Protein AF-0000000074317716 (afdb_homodimer)

Structure (mmCIF, N/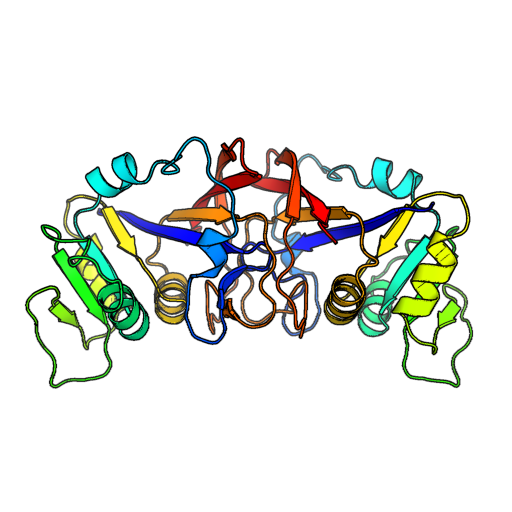CA/C/O backbone):
data_AF-0000000074317716-model_v1
#
loop_
_entity.id
_entity.type
_entity.pdbx_description
1 polymer 'Riboflavin biosynthesis protein RibD'
#
loop_
_atom_site.group_PDB
_atom_site.id
_atom_site.type_symbol
_atom_site.label_atom_id
_atom_site.label_alt_id
_atom_site.label_comp_id
_atom_site.label_asym_id
_atom_site.label_entity_id
_atom_site.label_seq_id
_atom_site.pdbx_PDB_ins_code
_atom_site.Cartn_x
_atom_site.Cartn_y
_atom_site.Cartn_z
_atom_site.occupancy
_atom_site.B_iso_or_equiv
_atom_site.auth_seq_id
_atom_site.auth_comp_id
_atom_site.auth_asym_id
_atom_site.auth_atom_id
_atom_site.pdbx_PDB_model_num
ATOM 1 N N . MET A 1 1 ? 14.406 -20.125 -18.047 1 87.25 1 MET A N 1
ATOM 2 C CA . MET A 1 1 ? 13.766 -20.453 -16.781 1 87.25 1 MET A CA 1
ATOM 3 C C . MET A 1 1 ? 12.414 -19.766 -16.656 1 87.25 1 MET A C 1
ATOM 5 O O . MET A 1 1 ? 12.219 -18.656 -17.172 1 87.25 1 MET A O 1
ATOM 9 N N . ARG A 1 2 ? 11.43 -20.5 -16.031 1 95.56 2 ARG A N 1
ATOM 10 C CA . ARG A 1 2 ? 10.086 -19.953 -15.898 1 95.56 2 ARG A CA 1
ATOM 11 C C . ARG A 1 2 ? 10.094 -18.719 -14.992 1 95.56 2 ARG A C 1
ATOM 13 O O . ARG A 1 2 ? 10.844 -18.672 -14.008 1 95.56 2 ARG A O 1
ATOM 20 N N . LYS A 1 3 ? 9.273 -17.828 -15.32 1 97.25 3 LYS A N 1
ATOM 21 C CA . LYS A 1 3 ? 9.117 -16.656 -14.469 1 97.25 3 LYS A CA 1
ATOM 22 C C . LYS A 1 3 ? 7.98 -16.844 -13.461 1 97.25 3 LYS A C 1
ATOM 24 O O . LYS A 1 3 ? 6.902 -17.328 -13.82 1 97.25 3 LYS A O 1
ATOM 29 N N . VAL A 1 4 ? 8.273 -16.484 -12.242 1 98.38 4 VAL A N 1
ATOM 30 C CA . VAL A 1 4 ? 7.254 -16.469 -11.203 1 98.38 4 VAL A CA 1
ATOM 31 C C . VAL A 1 4 ? 6.711 -15.055 -11.031 1 98.38 4 VAL A C 1
ATOM 33 O O . VAL A 1 4 ? 7.465 -14.125 -10.742 1 98.38 4 VAL A O 1
ATOM 36 N N . VAL A 1 5 ? 5.414 -14.875 -11.227 1 98.62 5 VAL A N 1
ATOM 37 C CA . VAL A 1 5 ? 4.797 -13.555 -11.211 1 98.62 5 VAL A CA 1
ATOM 38 C C . VAL A 1 5 ? 3.631 -13.539 -10.227 1 98.62 5 VAL A C 1
ATOM 40 O O . VAL A 1 5 ? 2.805 -14.461 -10.219 1 98.62 5 VAL A O 1
ATOM 43 N N . SER A 1 6 ? 3.643 -12.625 -9.328 1 97.5 6 SER A N 1
ATOM 44 C CA . SER A 1 6 ? 2.445 -12.32 -8.555 1 97.5 6 SER A CA 1
ATOM 45 C C . SER A 1 6 ? 1.592 -11.266 -9.242 1 97.5 6 SER A C 1
ATOM 47 O O . SER A 1 6 ? 2.074 -10.172 -9.555 1 97.5 6 SER A O 1
ATOM 49 N N . TYR A 1 7 ? 0.43 -11.523 -9.586 1 98.12 7 TYR A N 1
ATOM 50 C CA . TYR A 1 7 ? -0.594 -10.688 -10.195 1 98.12 7 TYR A CA 1
ATOM 51 C C . TYR A 1 7 ? -1.774 -10.492 -9.25 1 98.12 7 TYR A C 1
ATOM 53 O O . TYR A 1 7 ? -2.574 -11.406 -9.047 1 98.12 7 TYR A O 1
ATOM 61 N N . ILE A 1 8 ? -1.887 -9.297 -8.641 1 97.44 8 ILE A N 1
ATOM 62 C CA . ILE A 1 8 ? -2.764 -9.234 -7.477 1 97.44 8 ILE A CA 1
ATOM 63 C C . ILE A 1 8 ? -3.285 -7.809 -7.301 1 97.44 8 ILE A C 1
ATOM 65 O O . ILE A 1 8 ? -2.555 -6.84 -7.523 1 97.44 8 ILE A O 1
ATOM 69 N N . ALA A 1 9 ? -4.551 -7.668 -6.941 1 97.69 9 ALA A N 1
ATOM 70 C CA . ALA A 1 9 ? -5.152 -6.395 -6.562 1 97.69 9 ALA A CA 1
ATOM 71 C C . ALA A 1 9 ? -4.918 -6.094 -5.086 1 97.69 9 ALA A C 1
ATOM 73 O O . ALA A 1 9 ? -5.023 -6.984 -4.242 1 97.69 9 ALA A O 1
ATOM 74 N N . ILE A 1 10 ? -4.57 -4.832 -4.785 1 97 10 ILE A N 1
ATOM 75 C CA . ILE A 1 10 ? -4.398 -4.449 -3.389 1 97 10 ILE A CA 1
ATOM 76 C C . ILE A 1 10 ? -5.027 -3.082 -3.145 1 97 10 ILE A C 1
ATOM 78 O O . ILE A 1 10 ? -5.195 -2.293 -4.078 1 97 10 ILE A O 1
ATOM 82 N N . SER A 1 11 ? -5.453 -2.85 -1.866 1 96.19 11 SER A N 1
ATOM 83 C CA . SER A 1 11 ? -5.859 -1.516 -1.437 1 96.19 11 SER A CA 1
ATOM 84 C C . SER A 1 11 ? -4.652 -0.588 -1.31 1 96.19 11 SER A C 1
ATOM 86 O O . SER A 1 11 ? -3.508 -1.041 -1.354 1 96.19 11 SER A O 1
ATOM 88 N N . LEU A 1 12 ? -4.898 0.666 -1.192 1 96.06 12 LEU A N 1
ATOM 89 C CA . LEU A 1 12 ? -3.828 1.649 -1.072 1 96.06 12 LEU A CA 1
ATOM 90 C C . LEU A 1 12 ? -2.908 1.313 0.097 1 96.06 12 LEU A C 1
ATOM 92 O O . LEU A 1 12 ? -1.697 1.535 0.024 1 96.06 12 LEU A O 1
ATOM 96 N N . ASN A 1 13 ? -3.531 0.776 1.172 1 93.56 13 ASN A N 1
ATOM 97 C CA . ASN A 1 13 ? -2.732 0.467 2.352 1 93.56 13 ASN A CA 1
ATOM 98 C C . ASN A 1 13 ? -2.271 -0.988 2.352 1 93.56 13 ASN A C 1
ATOM 100 O O . ASN A 1 13 ? -1.961 -1.546 3.406 1 93.56 13 ASN A O 1
ATOM 104 N N . GLY A 1 14 ? -2.301 -1.703 1.228 1 94.06 14 GLY A N 1
ATOM 105 C CA . GLY A 1 14 ? -1.556 -2.938 1.038 1 94.06 14 GLY A CA 1
ATOM 106 C C . GLY A 1 14 ? -2.342 -4.176 1.429 1 94.06 14 GLY A C 1
ATOM 107 O O . GLY A 1 14 ? -1.757 -5.215 1.74 1 94.06 14 GLY A O 1
ATOM 108 N N . LYS A 1 15 ? -3.693 -4.023 1.471 1 94.31 15 LYS A N 1
ATOM 109 C CA . LYS A 1 15 ? -4.52 -5.172 1.832 1 94.31 15 LYS A CA 1
ATOM 110 C C . LYS A 1 15 ? -5.055 -5.879 0.59 1 94.31 15 LYS A C 1
ATOM 112 O O . LYS A 1 15 ? -5.465 -5.227 -0.374 1 94.31 15 LYS A O 1
ATOM 117 N N . ILE A 1 16 ? -5.086 -7.25 0.646 1 95.19 16 ILE A N 1
ATOM 118 C CA . ILE A 1 16 ? -5.551 -8.016 -0.503 1 95.19 16 ILE A CA 1
ATOM 119 C C . ILE A 1 16 ? -6.949 -8.57 -0.223 1 95.19 16 ILE A C 1
ATOM 121 O O . ILE A 1 16 ? -7.633 -9.031 -1.138 1 95.19 16 ILE A O 1
ATOM 125 N N . ALA A 1 17 ? -7.363 -8.594 1.018 1 92.94 17 ALA A N 1
ATOM 126 C CA . ALA A 1 17 ? -8.68 -9.031 1.47 1 92.94 17 ALA A CA 1
ATOM 127 C C . ALA A 1 17 ? -9.062 -8.352 2.783 1 92.94 17 ALA A C 1
ATOM 129 O O . ALA A 1 17 ? -8.211 -7.758 3.451 1 92.94 17 ALA A O 1
ATOM 130 N N . ASP A 1 18 ? -10.375 -8.391 3.09 1 90.19 18 ASP A N 1
ATOM 131 C CA . ASP A 1 18 ? -10.789 -7.871 4.391 1 90.19 18 ASP A CA 1
ATOM 132 C C . ASP A 1 18 ? -10.523 -8.891 5.496 1 90.19 18 ASP A C 1
ATOM 134 O O . ASP A 1 18 ? -9.898 -9.922 5.258 1 90.19 18 ASP A O 1
ATOM 138 N N . SER A 1 19 ? -10.914 -8.578 6.691 1 87.56 19 SER A N 1
ATOM 139 C CA . SER A 1 19 ? -10.602 -9.406 7.852 1 87.56 19 SER A CA 1
ATOM 140 C C . SER A 1 19 ? -11.281 -10.766 7.766 1 87.56 19 SER A C 1
ATOM 142 O O . SER A 1 19 ? -10.875 -11.719 8.438 1 87.56 19 SER A O 1
ATOM 144 N N . ASN A 1 20 ? -12.312 -10.898 6.953 1 85.88 20 ASN A N 1
ATOM 145 C CA . ASN A 1 20 ? -13.016 -12.164 6.738 1 85.88 20 ASN A CA 1
ATOM 146 C C . ASN A 1 20 ? -12.492 -12.891 5.504 1 85.88 20 ASN A C 1
ATOM 148 O O . ASN A 1 20 ? -13.156 -13.781 4.969 1 85.88 20 ASN A O 1
ATOM 152 N N . SER A 1 21 ? -11.422 -12.398 4.973 1 87.75 21 SER A N 1
ATOM 153 C CA . SER A 1 21 ? -10.742 -12.992 3.824 1 87.75 21 SER A CA 1
ATOM 154 C C . SER A 1 21 ? -11.562 -12.82 2.549 1 87.75 21 SER A C 1
ATOM 156 O O . SER A 1 21 ? -11.383 -13.562 1.586 1 87.75 21 SER A O 1
ATOM 158 N N . SER A 1 22 ? -12.445 -11.914 2.615 1 88.06 22 SER A N 1
ATOM 159 C CA . SER A 1 22 ? -13.273 -11.656 1.443 1 88.06 22 SER A CA 1
ATOM 160 C C . SER A 1 22 ? -12.68 -10.555 0.576 1 88.06 22 SER A C 1
ATOM 162 O O . SER A 1 22 ? -12.078 -9.609 1.09 1 88.06 22 SER A O 1
ATOM 164 N N . VAL A 1 23 ? -12.914 -10.703 -0.773 1 91 23 VAL A N 1
ATOM 165 C CA . VAL A 1 23 ? -12.461 -9.688 -1.722 1 91 23 VAL A CA 1
ATOM 166 C C . VAL A 1 23 ? -13.656 -8.906 -2.252 1 91 23 VAL A C 1
ATOM 168 O O . VAL A 1 23 ? -13.586 -8.305 -3.326 1 91 23 VAL A O 1
ATOM 171 N N . GLY A 1 24 ? -14.797 -8.969 -1.465 1 90.44 24 GLY A N 1
ATOM 172 C CA . GLY A 1 24 ? -16.016 -8.289 -1.872 1 90.44 24 GLY A CA 1
ATOM 173 C C . GLY A 1 24 ? -15.828 -6.797 -2.064 1 90.44 24 GLY A C 1
ATOM 174 O O . GLY A 1 24 ? -16.562 -6.168 -2.826 1 90.44 24 GLY A O 1
ATOM 175 N N . TRP A 1 25 ? -14.828 -6.199 -1.461 1 89.81 25 TRP A N 1
ATOM 176 C CA . TRP A 1 25 ? -14.523 -4.773 -1.562 1 89.81 25 TRP A CA 1
ATOM 177 C C . TRP A 1 25 ? -14.195 -4.387 -2.998 1 89.81 25 TRP A C 1
ATOM 179 O O . TRP A 1 25 ? -14.32 -3.221 -3.379 1 89.81 25 TRP A O 1
ATOM 189 N N . LEU A 1 26 ? -13.703 -5.32 -3.84 1 92.19 26 LEU A N 1
ATOM 190 C CA . LEU A 1 26 ? -13.367 -5.055 -5.234 1 92.19 26 LEU A CA 1
ATOM 191 C C . LEU A 1 26 ? -14.594 -4.594 -6.008 1 92.19 26 LEU A C 1
ATOM 193 O O . LEU A 1 26 ? -14.477 -3.83 -6.973 1 92.19 26 LEU A O 1
ATOM 197 N N . GLU A 1 27 ? -15.719 -5.086 -5.578 1 9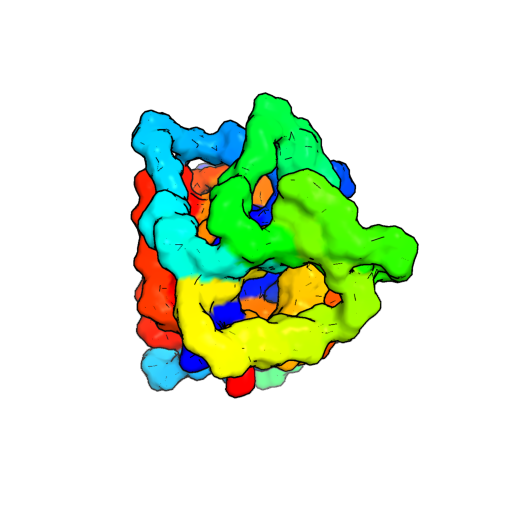0.69 27 GLU A N 1
ATOM 198 C CA . GLU A 1 27 ? -16.969 -4.73 -6.254 1 90.69 27 GLU A CA 1
ATOM 199 C C . GLU A 1 27 ? -17.312 -3.258 -6.035 1 90.69 27 GLU A C 1
ATOM 201 O O . GLU A 1 27 ? -18.141 -2.697 -6.754 1 90.69 27 GLU A O 1
ATOM 206 N N . LYS A 1 28 ? -16.719 -2.625 -5.051 1 90.44 28 LYS A N 1
ATOM 207 C CA . LYS A 1 28 ? -16.984 -1.224 -4.73 1 90.44 28 LYS A CA 1
ATOM 208 C C . LYS A 1 28 ? -16.266 -0.295 -5.699 1 90.44 28 LYS A C 1
ATOM 210 O O . LYS A 1 28 ? -16.516 0.912 -5.715 1 90.44 28 LYS A O 1
ATOM 215 N N . ILE A 1 29 ? -15.328 -0.849 -6.488 1 93.75 29 ILE A N 1
ATOM 216 C CA . ILE A 1 29 ? -14.617 -0.065 -7.492 1 93.75 29 ILE A CA 1
ATOM 217 C C . ILE A 1 29 ? -15.391 -0.08 -8.805 1 93.75 29 ILE A C 1
ATOM 219 O O . ILE A 1 29 ? -15.469 -1.11 -9.477 1 93.75 29 ILE A O 1
ATOM 223 N N . PRO A 1 30 ? -15.922 1.086 -9.188 1 92.94 30 PRO A N 1
ATOM 224 C CA . PRO A 1 30 ? -16.688 1.127 -10.438 1 92.94 30 PRO A CA 1
ATOM 225 C C . PRO A 1 30 ? -15.836 0.743 -11.648 1 92.94 30 PRO A C 1
ATOM 227 O O . PRO A 1 30 ? -14.664 1.128 -11.742 1 92.94 30 PRO A O 1
ATOM 230 N N . ASN A 1 31 ? -16.375 -0.072 -12.422 1 95.38 31 ASN A N 1
ATOM 231 C CA . ASN A 1 31 ? -15.742 -0.5 -13.664 1 95.38 31 ASN A CA 1
ATOM 232 C C . ASN A 1 31 ? -16.734 -0.527 -14.828 1 95.38 31 ASN A C 1
ATOM 234 O O . ASN A 1 31 ? -17 -1.586 -15.398 1 95.38 31 ASN A O 1
ATOM 238 N N . PRO A 1 32 ? -17.203 0.653 -15.242 1 92.94 32 PRO A N 1
ATOM 239 C CA . PRO A 1 32 ? -18.234 0.705 -16.281 1 92.94 32 PRO A CA 1
ATOM 240 C C . PRO A 1 32 ? -17.75 0.223 -17.641 1 92.94 32 PRO A C 1
ATOM 242 O O . PRO A 1 32 ? -18.531 -0.281 -18.438 1 92.94 32 PRO A O 1
ATOM 245 N N . LYS A 1 33 ? -16.5 0.366 -18 1 94.38 33 LYS A N 1
ATOM 246 C CA . LYS A 1 33 ? -15.93 -0.057 -19.281 1 94.38 33 LYS A CA 1
ATOM 247 C C . LYS A 1 33 ? -15.547 -1.533 -19.266 1 94.38 33 LYS A C 1
ATOM 249 O O . LYS A 1 33 ? -15.062 -2.072 -20.25 1 94.38 33 LYS A O 1
ATOM 254 N N . ARG A 1 34 ? -15.742 -2.225 -18.141 1 92.88 34 ARG A N 1
ATOM 255 C CA . ARG A 1 34 ? -15.461 -3.645 -17.953 1 92.88 34 ARG A CA 1
ATOM 256 C C . ARG A 1 34 ? -14.016 -3.969 -18.312 1 92.88 34 ARG A C 1
ATOM 258 O O . ARG A 1 34 ? -13.758 -4.914 -19.062 1 92.88 34 ARG A O 1
ATOM 265 N N . LEU A 1 35 ? -13.141 -3.096 -17.844 1 94.69 35 LEU A N 1
ATOM 266 C CA . LEU A 1 35 ? -11.711 -3.324 -18.031 1 94.69 35 LEU A CA 1
ATOM 267 C C . LEU A 1 35 ? -11.266 -4.602 -17.328 1 94.69 35 LEU A C 1
ATOM 269 O O . LEU A 1 35 ? -11.703 -4.887 -16.219 1 94.69 35 LEU A O 1
ATOM 273 N N . ASP A 1 36 ? -10.422 -5.422 -18 1 95 36 ASP A N 1
ATOM 274 C CA . ASP A 1 36 ? -9.938 -6.625 -17.328 1 95 36 ASP A CA 1
ATOM 275 C C . ASP A 1 36 ? -8.516 -6.422 -16.797 1 95 36 ASP A C 1
ATOM 277 O O . ASP A 1 36 ? -7.914 -7.344 -16.25 1 95 36 ASP A O 1
ATOM 281 N N . TYR A 1 37 ? -7.93 -5.203 -17.078 1 96.19 37 TYR A N 1
ATOM 282 C CA . TYR A 1 37 ? -6.633 -4.77 -16.578 1 96.19 37 TYR A CA 1
ATOM 283 C C . TYR A 1 37 ? -5.516 -5.668 -17.094 1 96.19 37 TYR A C 1
ATOM 285 O O . TYR A 1 37 ? -4.543 -5.934 -16.375 1 96.19 37 TYR A O 1
ATOM 293 N N . GLY A 1 38 ? -5.668 -6.285 -18.312 1 96.81 38 GLY A N 1
ATOM 294 C CA . GLY A 1 38 ? -4.652 -7.125 -18.938 1 96.81 38 GLY A CA 1
ATOM 295 C C . GLY A 1 38 ? -4.703 -8.562 -18.453 1 96.81 38 GLY A C 1
ATOM 296 O O . GLY A 1 38 ? -3.828 -9.367 -18.797 1 96.81 38 GLY A O 1
ATOM 297 N N . TYR A 1 39 ? -5.707 -8.891 -17.75 1 97.31 39 TYR A N 1
ATOM 298 C CA . TYR A 1 39 ? -5.824 -10.211 -17.141 1 97.31 39 TYR A CA 1
ATOM 299 C C . TYR A 1 39 ? -5.793 -11.305 -18.203 1 97.31 39 TYR A C 1
ATOM 301 O O . TYR A 1 39 ? -5.043 -12.281 -18.078 1 97.31 39 TYR A O 1
ATOM 309 N N . SER A 1 40 ? -6.602 -11.164 -19.234 1 97.44 40 SER A N 1
ATOM 310 C CA . SER A 1 40 ? -6.684 -12.195 -20.281 1 97.44 40 SER A CA 1
ATOM 311 C C . SER A 1 40 ? -5.328 -12.43 -20.922 1 97.44 40 SER A C 1
ATOM 313 O O . SER A 1 40 ? -4.918 -13.578 -21.109 1 97.44 40 SER A O 1
ATOM 315 N N . GLU A 1 41 ? -4.668 -11.375 -21.266 1 97.62 41 GLU A N 1
ATOM 316 C CA . GLU A 1 41 ? -3.348 -11.484 -21.875 1 97.62 41 GLU A CA 1
ATOM 317 C C . GLU A 1 41 ? -2.359 -12.156 -20.938 1 97.62 41 GLU A C 1
ATOM 319 O O . GLU A 1 41 ? -1.558 -12.992 -21.359 1 97.62 41 GLU A O 1
ATOM 324 N N . PHE A 1 42 ? -2.383 -11.789 -19.703 1 98.25 42 PHE A N 1
ATOM 325 C CA . PHE A 1 42 ? -1.528 -12.398 -18.688 1 98.25 42 PHE A CA 1
ATOM 326 C C . PHE A 1 42 ? -1.84 -13.883 -18.531 1 98.25 42 PHE A C 1
ATOM 328 O O . PHE A 1 42 ? -0.938 -14.719 -18.578 1 98.25 42 PHE A O 1
ATOM 335 N N . TYR A 1 43 ? -3.107 -14.164 -18.359 1 98.06 43 TYR A N 1
ATOM 336 C CA . TYR A 1 43 ? -3.57 -15.523 -18.109 1 98.06 43 TYR A CA 1
ATOM 337 C C . TYR A 1 43 ? -3.182 -16.453 -19.25 1 98.06 43 TYR A C 1
ATOM 339 O O . TYR A 1 43 ? -2.844 -17.625 -19.031 1 98.06 43 TYR A O 1
ATOM 347 N N . ASP A 1 44 ? -3.205 -15.969 -20.438 1 98 44 ASP A N 1
ATOM 348 C CA . ASP A 1 44 ? -2.848 -16.75 -21.625 1 98 44 ASP A CA 1
ATOM 349 C C . ASP A 1 44 ? -1.403 -17.25 -21.531 1 98 44 ASP A C 1
ATOM 351 O O . ASP A 1 44 ? -1.056 -18.266 -22.125 1 98 44 ASP A O 1
ATOM 355 N N . LYS A 1 45 ? -0.605 -16.578 -20.797 1 98.19 45 LYS A N 1
ATOM 356 C CA . LYS A 1 45 ? 0.811 -16.922 -20.703 1 98.19 45 LYS A CA 1
ATOM 357 C C . LYS A 1 45 ? 1.083 -17.797 -19.484 1 98.19 45 LYS A C 1
ATOM 359 O O . LYS A 1 45 ? 2.193 -18.312 -19.312 1 98.19 45 LYS A O 1
ATOM 364 N N . VAL A 1 46 ? 0.103 -17.953 -18.625 1 98.62 46 VAL A N 1
ATOM 365 C CA . VAL A 1 46 ? 0.246 -18.734 -17.406 1 98.62 46 VAL A CA 1
ATOM 366 C C . VAL A 1 46 ? 0.121 -20.219 -17.719 1 98.62 46 VAL A C 1
ATOM 368 O O . VAL A 1 46 ? -0.788 -20.625 -18.438 1 98.62 46 VAL A O 1
ATOM 371 N N . GLU A 1 47 ? 1.029 -20.984 -17.188 1 98.44 47 GLU A N 1
ATOM 372 C CA . GLU A 1 47 ? 0.942 -22.438 -17.328 1 98.44 47 GLU A CA 1
ATOM 373 C C . GLU A 1 47 ? 0.734 -23.094 -15.961 1 98.44 47 GLU A C 1
ATOM 375 O O . GLU A 1 47 ? 0.139 -24.172 -15.875 1 98.44 47 GLU A O 1
ATOM 380 N N . ILE A 1 48 ? 1.205 -22.422 -14.898 1 98.69 48 ILE A N 1
ATOM 381 C CA . ILE A 1 48 ? 1.163 -22.969 -13.555 1 98.69 48 ILE A CA 1
ATOM 382 C C . ILE A 1 48 ? 0.577 -21.953 -12.586 1 98.69 48 ILE A C 1
ATOM 384 O O . ILE A 1 48 ? 0.91 -20.766 -12.656 1 98.69 48 ILE A O 1
ATOM 388 N N . THR A 1 49 ? -0.322 -22.391 -11.711 1 98.75 49 THR A N 1
ATOM 389 C CA . THR A 1 49 ? -0.795 -21.547 -10.633 1 98.75 49 THR A CA 1
ATOM 390 C C . THR A 1 49 ? -0.371 -22.094 -9.273 1 98.75 49 THR A C 1
ATOM 392 O O . THR A 1 49 ? -0.286 -23.312 -9.102 1 98.75 49 THR A O 1
ATOM 395 N N . ILE A 1 50 ? -0.092 -21.172 -8.344 1 98.44 50 ILE A N 1
ATOM 396 C CA . ILE A 1 50 ? 0.27 -21.484 -6.969 1 98.44 50 ILE A CA 1
ATOM 397 C C . ILE A 1 50 ? -0.596 -20.672 -6.008 1 98.44 50 ILE A C 1
ATOM 399 O O . ILE A 1 50 ? -0.763 -19.453 -6.188 1 98.44 50 ILE A O 1
ATOM 403 N N . GLN A 1 51 ? -1.135 -21.375 -5.047 1 97.88 51 GLN A N 1
ATOM 404 C CA . GLN A 1 51 ? -1.898 -20.656 -4.031 1 97.88 51 GLN A CA 1
ATOM 405 C C . GLN A 1 51 ? -1.868 -21.391 -2.697 1 97.88 51 GLN A C 1
ATOM 407 O O . GLN A 1 51 ? -1.473 -22.547 -2.635 1 97.88 51 GLN A O 1
ATOM 412 N N . GLY A 1 52 ? -2.133 -20.656 -1.649 1 95.88 52 GLY A N 1
ATOM 413 C CA . GLY A 1 52 ? -2.309 -21.297 -0.349 1 95.88 52 GLY A CA 1
ATOM 414 C C . GLY A 1 52 ? -3.688 -21.891 -0.158 1 95.88 52 GLY A C 1
ATOM 415 O O . GLY A 1 52 ? -4.605 -21.609 -0.93 1 95.88 52 GLY A O 1
ATOM 416 N N . ASN A 1 53 ? -3.834 -22.609 0.933 1 94 53 ASN A N 1
ATOM 417 C CA . ASN A 1 53 ? -5.07 -23.344 1.209 1 94 53 ASN A CA 1
ATOM 418 C C . ASN A 1 53 ? -6.234 -22.391 1.459 1 94 53 ASN A C 1
ATOM 420 O O . ASN A 1 53 ? -7.34 -22.609 0.963 1 94 53 ASN A O 1
ATOM 424 N N . THR A 1 54 ? -5.992 -21.344 2.209 1 92 54 THR A N 1
ATOM 425 C CA . THR A 1 54 ? -7.047 -20.391 2.51 1 92 54 THR A CA 1
ATOM 426 C C . THR A 1 54 ? -7.535 -19.703 1.234 1 92 54 THR A C 1
ATOM 428 O O . THR A 1 54 ? -8.742 -19.531 1.042 1 92 54 THR A O 1
ATOM 431 N N . THR A 1 55 ? -6.637 -19.297 0.381 1 94.38 55 THR A N 1
ATOM 432 C CA . THR A 1 55 ? -6.988 -18.688 -0.898 1 94.38 55 THR A CA 1
ATOM 433 C C . THR A 1 55 ? -7.766 -19.672 -1.769 1 94.38 55 THR A C 1
ATOM 435 O O . THR A 1 55 ? -8.766 -19.312 -2.391 1 94.38 55 THR A O 1
ATOM 438 N N . TYR A 1 56 ? -7.34 -20.938 -1.778 1 95.81 56 TYR A N 1
ATOM 439 C CA . TYR A 1 56 ? -8.031 -21.953 -2.561 1 95.81 56 TYR A CA 1
ATOM 440 C C . TYR A 1 56 ? -9.469 -22.109 -2.092 1 95.81 56 TYR A C 1
ATOM 442 O O . TYR A 1 56 ? -10.391 -22.172 -2.908 1 95.81 56 TYR A O 1
ATOM 450 N N . ASP A 1 57 ? -9.703 -22.125 -0.782 1 92.31 57 ASP A N 1
ATOM 451 C CA . ASP A 1 57 ? -11.047 -22.219 -0.219 1 92.31 57 ASP A CA 1
ATOM 452 C C . ASP A 1 57 ? -11.914 -21.062 -0.684 1 92.31 57 ASP A C 1
ATOM 454 O O . ASP A 1 57 ? -13.094 -21.25 -0.992 1 92.31 57 ASP A O 1
ATOM 458 N N . GLN A 1 58 ? -11.32 -19.938 -0.768 1 91.19 58 GLN A N 1
ATOM 459 C CA . GLN A 1 58 ? -12.047 -18.75 -1.212 1 91.19 58 GLN A CA 1
ATOM 460 C C . GLN A 1 58 ? -12.391 -18.844 -2.695 1 91.19 58 GLN A C 1
ATOM 462 O O . GLN A 1 58 ? -13.5 -18.469 -3.102 1 91.19 58 GLN A O 1
ATOM 467 N N . VAL A 1 59 ? -11.438 -19.266 -3.482 1 93 59 VAL A N 1
ATOM 468 C CA . VAL A 1 59 ? -11.648 -19.422 -4.918 1 93 59 VAL A CA 1
ATOM 469 C C . VAL A 1 59 ? -12.805 -20.391 -5.156 1 93 59 VAL A C 1
ATOM 471 O O . VAL A 1 59 ? -13.648 -20.156 -6.027 1 93 59 VAL A O 1
ATOM 474 N N . LEU A 1 60 ? -12.898 -21.5 -4.375 1 91.31 60 LEU A N 1
ATOM 475 C CA . LEU A 1 60 ? -13.953 -22.484 -4.52 1 91.31 60 LEU A CA 1
ATOM 476 C C . LEU A 1 60 ? -15.305 -21.906 -4.09 1 91.31 60 LEU A C 1
ATOM 478 O O . LEU A 1 60 ? -16.359 -22.391 -4.516 1 91.31 60 LEU A O 1
ATOM 482 N N . GLY A 1 61 ? -15.195 -20.906 -3.203 1 84.5 61 GLY A N 1
ATOM 483 C CA . GLY A 1 61 ? -16.422 -20.297 -2.691 1 84.5 61 GLY A CA 1
ATOM 484 C C . GLY A 1 61 ? -17.109 -19.406 -3.699 1 84.5 61 GLY A C 1
ATOM 485 O O . GLY A 1 61 ? -18.266 -19.016 -3.504 1 84.5 61 GLY A O 1
ATOM 486 N N . PHE A 1 62 ? -16.391 -19.172 -4.695 1 78.62 62 PHE A N 1
ATOM 487 C CA . PHE A 1 62 ? -17.016 -18.375 -5.738 1 78.62 62 PHE A CA 1
ATOM 488 C C . PHE A 1 62 ? -18.094 -19.156 -6.465 1 78.62 62 PHE A C 1
ATOM 490 O O . PHE A 1 62 ? -18.016 -20.375 -6.582 1 78.62 62 PHE A O 1
ATOM 497 N N . ASP A 1 63 ? -19.297 -18.75 -6.613 1 78 63 ASP A N 1
ATOM 498 C CA . ASP A 1 63 ? -20.422 -19.406 -7.258 1 78 63 ASP A CA 1
ATOM 499 C C . ASP A 1 63 ? -20.141 -19.656 -8.734 1 78 63 ASP A C 1
ATOM 501 O O . ASP A 1 63 ? -21.016 -19.484 -9.586 1 78 63 ASP A O 1
ATOM 505 N N . THR A 1 64 ? -18.906 -19.922 -9.008 1 80.31 64 THR A N 1
ATOM 506 C CA . THR A 1 64 ? -18.5 -20.203 -10.383 1 80.31 64 THR A CA 1
ATOM 507 C C . THR A 1 64 ? -17.641 -21.453 -10.461 1 80.31 64 THR A C 1
ATOM 509 O O . THR A 1 64 ? -17.219 -21.984 -9.43 1 80.31 64 THR A O 1
ATOM 512 N N . GLU A 1 65 ? -17.547 -22.016 -11.664 1 90.12 65 GLU A N 1
ATOM 513 C CA . GLU A 1 65 ? -16.594 -23.109 -11.898 1 90.12 65 GLU A CA 1
ATOM 514 C C . GLU A 1 65 ? -15.172 -22.688 -11.555 1 90.12 65 GLU A C 1
ATOM 516 O O . GLU A 1 65 ? -14.836 -21.5 -11.617 1 90.12 65 GLU A O 1
ATOM 521 N N . PHE A 1 66 ? -14.414 -23.688 -11.086 1 94.81 66 PHE A N 1
ATOM 522 C CA . PHE A 1 66 ? -13.008 -23.406 -10.82 1 94.81 66 PHE A CA 1
ATOM 523 C C . PHE A 1 66 ? -12.375 -22.656 -11.977 1 94.81 66 PHE A C 1
ATOM 525 O O . PHE A 1 66 ? -12.375 -23.125 -13.117 1 94.81 66 PHE A O 1
ATOM 532 N N . PRO A 1 67 ? -11.789 -21.516 -11.703 1 94.69 67 PRO A N 1
ATOM 533 C CA . PRO A 1 67 ? -11.477 -20.594 -12.797 1 94.69 67 PRO A CA 1
ATOM 534 C C . PRO A 1 67 ? -10.156 -20.922 -13.484 1 94.69 67 PRO A C 1
ATOM 536 O O . PRO A 1 67 ? -9.828 -20.344 -14.516 1 94.69 67 PRO A O 1
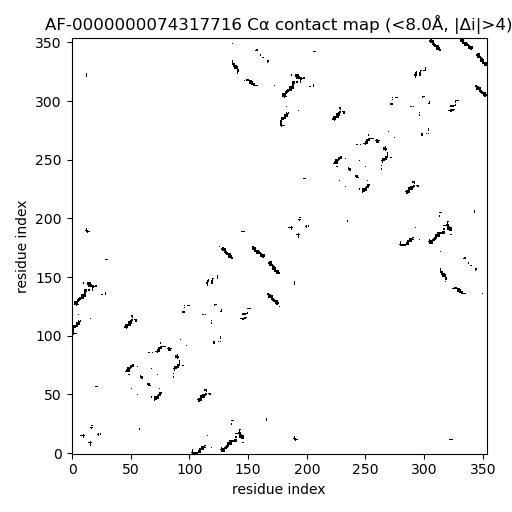ATOM 539 N N . TYR A 1 68 ? -9.414 -21.875 -13.031 1 97.25 68 TYR A N 1
ATOM 540 C CA . TYR A 1 68 ? -8.086 -22.094 -13.586 1 97.25 68 TYR A CA 1
ATOM 541 C C . TYR A 1 68 ? -7.973 -23.469 -14.211 1 97.25 68 TYR A C 1
ATOM 543 O O . TYR A 1 68 ? -6.906 -24.094 -14.164 1 97.25 68 TYR A O 1
ATOM 551 N N . LYS A 1 69 ? -9.039 -23.938 -14.727 1 95.06 69 LYS A N 1
ATOM 552 C CA . LYS A 1 69 ? -9.039 -25.219 -15.422 1 95.06 69 LYS A CA 1
ATOM 553 C C . LYS A 1 69 ? -8.055 -25.203 -16.594 1 95.06 69 LYS A C 1
ATOM 555 O O . LYS A 1 69 ? -7.957 -24.219 -17.312 1 95.06 69 LYS A O 1
ATOM 560 N N . GLY A 1 70 ? -7.344 -26.312 -16.766 1 95.31 70 GLY A N 1
ATOM 561 C CA . GLY A 1 70 ? -6.422 -26.422 -17.891 1 95.31 70 GLY A CA 1
ATOM 562 C C . GLY A 1 70 ? -5 -26.047 -17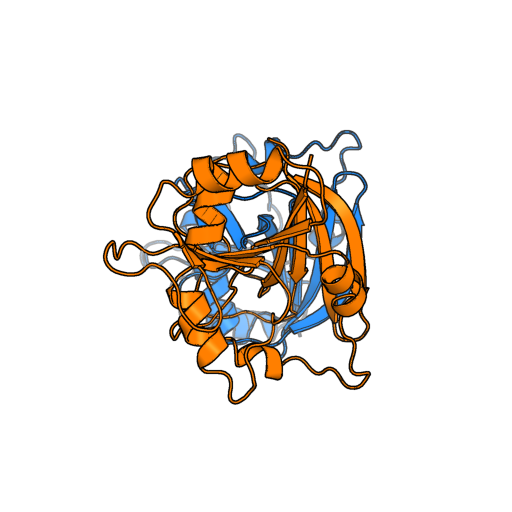.531 1 95.31 70 GLY A C 1
ATOM 563 O O . GLY A 1 70 ? -4.078 -26.234 -18.328 1 95.31 70 GLY A O 1
ATOM 564 N N . LYS A 1 71 ? -4.84 -25.5 -16.391 1 98.19 71 LYS A N 1
ATOM 565 C CA . LYS A 1 71 ? -3.5 -25.203 -15.891 1 98.19 71 LYS A CA 1
ATOM 566 C C . LYS A 1 71 ? -3.021 -26.281 -14.914 1 98.19 71 LYS A C 1
ATOM 568 O O . LYS A 1 71 ? -3.803 -27.125 -14.484 1 98.19 71 LYS A O 1
ATOM 573 N N . ASP A 1 72 ? -1.734 -26.266 -14.68 1 98.12 72 ASP A N 1
ATOM 574 C CA . ASP A 1 72 ? -1.209 -27.047 -13.562 1 98.12 72 ASP A CA 1
ATOM 575 C C . ASP A 1 72 ? -1.328 -26.281 -12.25 1 98.12 72 ASP A C 1
ATOM 577 O O . ASP A 1 72 ? -0.583 -25.328 -12.016 1 98.12 72 ASP A O 1
ATOM 581 N N . ASN A 1 73 ? -2.289 -26.734 -11.414 1 98.62 73 ASN A N 1
ATOM 582 C CA . ASN A 1 73 ? -2.635 -25.969 -10.219 1 98.62 73 ASN A CA 1
ATOM 583 C C . ASN A 1 73 ? -2.096 -26.625 -8.953 1 98.62 73 ASN A C 1
ATOM 585 O O . ASN A 1 73 ? -2.381 -27.797 -8.695 1 98.62 73 ASN A O 1
ATOM 589 N N . TYR A 1 74 ? -1.347 -25.828 -8.141 1 98.69 74 TYR A N 1
ATOM 590 C CA . TYR A 1 74 ? -0.771 -26.359 -6.906 1 98.69 74 TYR A CA 1
ATOM 591 C C . TYR A 1 74 ? -1.246 -25.547 -5.703 1 98.69 74 TYR A C 1
ATOM 593 O O . TYR A 1 74 ? -1.327 -24.328 -5.762 1 98.69 74 TYR A O 1
ATOM 601 N N . VAL A 1 75 ? -1.608 -26.25 -4.621 1 98.44 75 VAL A N 1
ATOM 602 C CA . VAL A 1 75 ? -2.02 -25.641 -3.359 1 98.44 75 VAL A CA 1
ATOM 603 C C . VAL A 1 75 ? -1.093 -26.094 -2.236 1 98.44 75 VAL A C 1
ATOM 605 O O . VAL A 1 75 ? -0.94 -27.297 -1.999 1 98.44 75 VAL A O 1
ATOM 608 N N . PHE A 1 76 ? -0.491 -25.172 -1.598 1 97.69 76 PHE A N 1
ATOM 609 C CA . PHE A 1 76 ? 0.328 -25.5 -0.44 1 97.69 76 PHE A CA 1
ATOM 610 C C . PHE A 1 76 ? -0.542 -25.75 0.788 1 97.69 76 PHE A C 1
ATOM 612 O O . PHE A 1 76 ? -1.451 -24.969 1.073 1 97.69 76 PHE A O 1
ATOM 619 N N . THR A 1 77 ? -0.32 -26.75 1.438 1 95.5 77 THR A N 1
ATOM 620 C CA . THR A 1 77 ? -1.066 -27.109 2.639 1 95.5 77 THR A CA 1
ATOM 621 C C . THR A 1 77 ? -0.163 -27.812 3.646 1 95.5 77 THR A C 1
ATOM 623 O O . THR A 1 77 ? 0.859 -28.391 3.271 1 95.5 77 THR A O 1
ATOM 626 N N . ARG A 1 78 ? -0.457 -27.719 4.93 1 91.56 78 ARG A N 1
ATOM 627 C CA . ARG A 1 78 ? 0.257 -28.438 5.984 1 91.56 78 ARG A CA 1
ATOM 628 C C . ARG A 1 78 ? -0.29 -29.844 6.156 1 91.56 78 ARG A C 1
ATOM 630 O O . ARG A 1 78 ? 0.326 -30.688 6.82 1 91.56 78 ARG A O 1
ATOM 637 N N . ARG A 1 79 ? -1.431 -30.047 5.539 1 91.56 79 ARG A N 1
ATOM 638 C CA . ARG A 1 79 ? -2.07 -31.359 5.648 1 91.56 79 ARG A CA 1
ATOM 639 C C . ARG A 1 79 ? -1.359 -32.406 4.781 1 91.56 79 ARG A C 1
ATOM 641 O O . ARG A 1 79 ? -1.407 -32.312 3.553 1 91.56 79 ARG A O 1
ATOM 648 N N . LYS A 1 80 ? -0.853 -33.531 5.406 1 91.56 80 LYS A N 1
ATOM 649 C CA . LYS A 1 80 ? -0.041 -34.5 4.699 1 91.56 80 LYS A CA 1
ATOM 650 C C . LYS A 1 80 ? -0.918 -35.531 4.004 1 91.56 80 LYS A C 1
ATOM 652 O O . LYS A 1 80 ? -0.456 -36.25 3.107 1 91.56 80 LYS A O 1
ATOM 657 N N . ASP A 1 81 ? -2.098 -35.562 4.449 1 92.38 81 ASP A N 1
ATOM 658 C 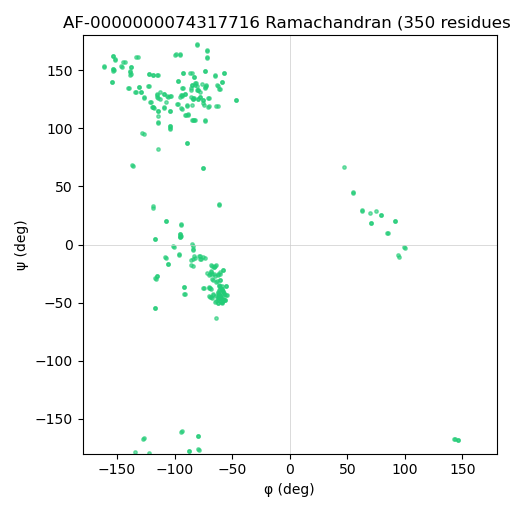CA . ASP A 1 81 ? -2.998 -36.594 3.93 1 92.38 81 ASP A CA 1
ATOM 659 C C . ASP A 1 81 ? -3.617 -36.156 2.604 1 92.38 81 ASP A C 1
ATOM 661 O O . ASP A 1 81 ? -4.168 -37 1.871 1 92.38 81 ASP A O 1
ATOM 665 N N . LEU A 1 82 ? -3.465 -34.938 2.217 1 91.81 82 LEU A N 1
ATOM 666 C CA . LEU A 1 82 ? -4.035 -34.406 0.978 1 91.81 82 LEU A CA 1
ATOM 667 C C . LEU A 1 82 ? -3.02 -34.469 -0.157 1 91.81 82 LEU A C 1
ATOM 669 O O . LEU A 1 82 ? -1.889 -34 -0.01 1 91.81 82 LEU A O 1
ATOM 673 N N . LYS A 1 83 ? -3.514 -35.125 -1.286 1 93.38 83 LYS A N 1
ATOM 674 C CA . LYS A 1 83 ? -2.6 -35.219 -2.42 1 93.38 83 LYS A CA 1
ATOM 675 C C . LYS A 1 83 ? -3.143 -34.469 -3.637 1 93.38 83 LYS A C 1
ATOM 677 O O . LYS A 1 83 ? -2.434 -33.656 -4.242 1 93.38 83 LYS A O 1
ATOM 682 N N . LYS A 1 84 ? -4.387 -34.844 -4 1 96.31 84 LYS A N 1
ATOM 683 C CA . LYS A 1 84 ? -4.992 -34.188 -5.172 1 96.31 84 LYS A CA 1
ATOM 684 C C . LYS A 1 84 ? -6.512 -34.188 -5.066 1 96.31 84 LYS A C 1
ATOM 686 O O . LYS A 1 84 ? -7.098 -35.031 -4.379 1 96.31 84 LYS A O 1
ATOM 691 N N . ASP A 1 85 ? -7.133 -33.156 -5.66 1 95.12 85 ASP A N 1
ATOM 692 C CA . ASP A 1 85 ? -8.57 -33.188 -5.918 1 95.12 85 ASP A CA 1
ATOM 693 C C . ASP A 1 85 ? -8.875 -32.875 -7.383 1 95.12 85 ASP A C 1
ATOM 695 O O . ASP A 1 85 ? -8 -33.031 -8.242 1 95.12 85 ASP A O 1
ATOM 699 N N . GLU A 1 86 ? -10.094 -32.625 -7.738 1 94.56 86 GLU A N 1
ATOM 700 C CA . GLU A 1 86 ? -10.5 -32.469 -9.133 1 94.56 86 GLU A CA 1
ATOM 701 C C . GLU A 1 86 ? -9.828 -31.25 -9.766 1 94.56 86 GLU A C 1
ATOM 703 O O . GLU A 1 86 ? -9.727 -31.172 -10.992 1 94.56 86 GLU A O 1
ATOM 708 N N . ASN A 1 87 ? -9.312 -30.344 -8.922 1 96.38 87 ASN A N 1
ATOM 709 C CA . ASN A 1 87 ? -8.875 -29.062 -9.445 1 96.38 87 ASN A CA 1
ATOM 710 C C . ASN A 1 87 ? -7.379 -28.844 -9.25 1 96.38 87 ASN A C 1
ATOM 712 O O . ASN A 1 87 ? -6.738 -28.156 -10.047 1 96.38 87 ASN A O 1
ATOM 716 N N . VAL A 1 88 ? -6.82 -29.469 -8.164 1 97.94 88 VAL A N 1
ATOM 717 C CA . VAL A 1 88 ? -5.48 -29.031 -7.789 1 97.94 88 VAL A CA 1
ATOM 718 C C . VAL A 1 88 ? -4.668 -30.234 -7.297 1 97.94 88 VAL A C 1
ATOM 720 O O . VAL A 1 88 ? -5.23 -31.266 -6.938 1 97.94 88 VAL A O 1
ATOM 723 N N . ASN A 1 89 ? -3.32 -30.125 -7.367 1 98.25 89 ASN A N 1
ATOM 724 C CA . ASN A 1 89 ? -2.385 -30.953 -6.617 1 98.25 89 ASN A CA 1
ATOM 725 C C . ASN A 1 89 ? -1.973 -30.281 -5.305 1 98.25 89 ASN A C 1
ATOM 727 O O . ASN A 1 89 ? -1.531 -29.141 -5.301 1 98.25 89 ASN A O 1
ATOM 731 N N . TYR A 1 90 ? -2.107 -31.031 -4.25 1 98.12 90 TYR A N 1
ATOM 732 C CA . TYR A 1 90 ? -1.684 -30.5 -2.955 1 98.12 90 TYR A CA 1
ATOM 733 C C . TYR A 1 90 ? -0.196 -30.75 -2.73 1 98.12 90 TYR A C 1
ATOM 735 O O . TYR A 1 90 ? 0.321 -31.812 -3.059 1 98.12 90 TYR A O 1
ATOM 743 N N . ILE A 1 91 ? 0.477 -29.734 -2.273 1 97.94 91 ILE A N 1
ATOM 744 C CA . ILE A 1 91 ? 1.908 -29.812 -2.004 1 97.94 91 ILE A CA 1
ATOM 745 C C . ILE A 1 91 ? 2.162 -29.641 -0.508 1 97.94 91 ILE A C 1
ATOM 747 O O . ILE A 1 91 ? 1.752 -28.641 0.085 1 97.94 91 ILE A O 1
ATOM 751 N N . ASN A 1 92 ? 2.859 -30.547 0.09 1 95.38 92 ASN A N 1
ATOM 752 C CA . ASN A 1 92 ? 3.129 -30.516 1.523 1 95.38 92 ASN A CA 1
ATOM 753 C C . ASN A 1 92 ? 4.621 -30.391 1.811 1 95.38 92 ASN A C 1
ATOM 755 O O . ASN A 1 92 ? 5.039 -30.406 2.971 1 95.38 92 ASN A O 1
ATOM 759 N N . GLU A 1 93 ? 5.434 -30.234 0.794 1 94.75 93 GLU A N 1
ATOM 760 C CA . GLU A 1 93 ? 6.863 -30 0.963 1 94.75 93 GLU A CA 1
ATOM 761 C C . GLU A 1 93 ? 7.168 -28.5 1.111 1 94.75 93 GLU A C 1
ATOM 763 O O . GLU A 1 93 ? 6.25 -27.688 1.162 1 94.75 93 GLU A O 1
ATOM 768 N N . ASP A 1 94 ? 8.453 -28.219 1.21 1 95.81 94 ASP A N 1
ATOM 769 C CA . ASP A 1 94 ? 8.867 -26.828 1.346 1 95.81 94 ASP A CA 1
ATOM 770 C C . ASP A 1 94 ? 8.5 -26.016 0.105 1 95.81 94 ASP A C 1
ATOM 772 O O . ASP A 1 94 ? 8.945 -26.312 -1 1 95.81 94 ASP A O 1
ATOM 776 N N . PRO A 1 95 ? 7.688 -25.016 0.29 1 96.94 95 PRO A N 1
ATOM 777 C CA . PRO A 1 95 ? 7.191 -24.25 -0.859 1 96.94 95 PRO A CA 1
ATOM 778 C C . PRO A 1 95 ? 8.32 -23.641 -1.69 1 96.94 95 PRO A C 1
ATOM 780 O O . PRO A 1 95 ? 8.234 -23.609 -2.92 1 96.94 95 PRO A O 1
ATOM 783 N N . ILE A 1 96 ? 9.344 -23.141 -1.085 1 96.88 96 ILE A N 1
ATOM 784 C CA . ILE A 1 96 ? 10.445 -22.484 -1.779 1 96.88 96 ILE A CA 1
ATOM 785 C C . ILE A 1 96 ? 11.172 -23.484 -2.664 1 96.88 96 ILE A C 1
ATOM 787 O O . ILE A 1 96 ? 11.406 -23.234 -3.85 1 96.88 96 ILE A O 1
ATOM 791 N N . ASP A 1 97 ? 11.516 -24.625 -2.104 1 97.56 97 ASP A N 1
ATOM 792 C CA . ASP A 1 97 ? 12.188 -25.672 -2.869 1 97.56 97 ASP A CA 1
ATOM 793 C C . ASP A 1 97 ? 11.312 -26.156 -4.023 1 97.56 97 ASP A C 1
ATOM 795 O O . ASP A 1 97 ? 11.812 -26.391 -5.125 1 97.56 97 ASP A O 1
ATOM 799 N N . PHE A 1 98 ? 10.047 -26.344 -3.705 1 98 98 PHE A N 1
ATOM 800 C CA . PHE A 1 98 ? 9.117 -26.797 -4.727 1 98 98 PHE A CA 1
ATOM 801 C C . PHE A 1 98 ? 9.094 -25.828 -5.906 1 98 98 PHE A C 1
ATOM 803 O O . PHE A 1 98 ? 9.227 -26.25 -7.059 1 98 98 PHE A O 1
ATOM 810 N N . VAL A 1 99 ? 8.984 -24.516 -5.672 1 98.12 99 VAL A N 1
ATOM 811 C CA . VAL A 1 99 ? 8.891 -23.5 -6.719 1 98.12 99 VAL A CA 1
ATOM 812 C C . VAL A 1 99 ? 10.227 -23.406 -7.457 1 98.12 99 VAL A C 1
ATOM 814 O O . VAL A 1 99 ? 10.258 -23.234 -8.68 1 98.12 99 VAL A O 1
ATOM 817 N N . LYS A 1 100 ? 11.336 -23.516 -6.754 1 97.56 100 LYS A N 1
ATOM 818 C CA . LYS A 1 100 ? 12.641 -23.547 -7.406 1 97.56 100 LYS A CA 1
ATOM 819 C C . LYS A 1 100 ? 12.727 -24.672 -8.422 1 97.56 100 LYS A C 1
ATOM 821 O O . LYS A 1 100 ? 13.297 -24.5 -9.508 1 97.56 100 LYS A O 1
ATOM 826 N N . GLY A 1 101 ? 12.227 -25.781 -8.016 1 97.44 101 GLY A N 1
ATOM 827 C CA . GLY A 1 101 ? 12.188 -26.906 -8.93 1 97.44 101 GLY A CA 1
ATOM 828 C C . GLY A 1 101 ? 11.375 -26.625 -10.18 1 97.44 101 GLY A C 1
ATOM 829 O O . GLY A 1 101 ? 11.797 -26.969 -11.289 1 97.44 101 GLY A O 1
ATOM 830 N N . LEU A 1 102 ? 10.195 -26 -10 1 97.75 102 LEU A N 1
ATOM 831 C CA . LEU A 1 102 ? 9.344 -25.656 -11.133 1 97.75 102 LEU A CA 1
ATOM 832 C C . LEU A 1 102 ? 10.062 -24.703 -12.07 1 97.75 102 LEU A C 1
ATOM 834 O O . LEU A 1 102 ? 9.891 -24.766 -13.289 1 97.75 102 LEU A O 1
ATOM 838 N N . LYS A 1 103 ? 10.805 -23.766 -11.539 1 97.25 103 LYS A N 1
ATOM 839 C CA . LYS A 1 103 ? 11.461 -22.703 -12.289 1 97.25 103 LYS A CA 1
ATOM 840 C C . LYS A 1 103 ? 12.523 -23.281 -13.227 1 97.25 103 LYS A C 1
ATOM 842 O O . LYS A 1 103 ? 12.883 -22.641 -14.219 1 97.25 103 LYS A O 1
ATOM 847 N N . LYS A 1 104 ? 13.109 -24.406 -12.953 1 95.5 104 LYS A N 1
ATOM 848 C CA . LYS A 1 104 ? 14.211 -25 -13.711 1 95.5 104 LYS A CA 1
ATOM 849 C C . LYS A 1 104 ? 13.734 -25.484 -15.07 1 95.5 104 LYS A C 1
ATOM 851 O O . LYS A 1 104 ? 14.539 -25.625 -16 1 95.5 104 LYS A O 1
ATOM 856 N N . ASP A 1 105 ? 12.523 -25.797 -15.172 1 93.81 105 ASP A N 1
ATOM 857 C CA . ASP A 1 105 ? 11.961 -26.266 -16.438 1 93.81 105 ASP A CA 1
ATOM 858 C C . ASP A 1 105 ? 11.539 -25.094 -17.328 1 93.81 105 ASP A C 1
ATOM 860 O O . ASP A 1 105 ? 11.141 -24.047 -16.812 1 93.81 105 ASP A O 1
ATOM 864 N N . PRO A 1 106 ? 11.664 -25.312 -18.594 1 95 106 PRO A N 1
ATOM 865 C CA . PRO A 1 106 ? 11.125 -24.281 -19.469 1 95 106 PRO A CA 1
ATOM 866 C C . PRO A 1 106 ? 9.602 -24.25 -19.484 1 95 106 PRO A C 1
ATOM 868 O O . PRO A 1 106 ? 8.953 -25.234 -19.094 1 95 106 PRO A O 1
ATOM 871 N N . GLY A 1 107 ? 9.039 -23.141 -19.922 1 96.44 107 GLY A N 1
ATOM 872 C CA . GLY A 1 107 ? 7.59 -23.016 -20 1 96.44 107 GLY A CA 1
ATOM 873 C C . GLY A 1 107 ? 7.082 -21.625 -19.719 1 96.44 107 GLY A C 1
ATOM 874 O O . GLY A 1 107 ? 7.855 -20.656 -19.719 1 96.44 107 GLY A O 1
ATOM 875 N N . GLY A 1 108 ? 5.773 -21.562 -19.547 1 97.75 108 GLY A N 1
ATOM 876 C CA . GLY A 1 108 ? 5.113 -20.281 -19.328 1 97.75 108 GLY A CA 1
ATOM 877 C C . GLY A 1 108 ? 5.227 -19.781 -17.906 1 97.75 108 GLY A C 1
ATOM 878 O O . GLY A 1 108 ? 6.062 -20.266 -17.141 1 97.75 108 GLY A O 1
ATOM 879 N N . ILE A 1 109 ? 4.453 -18.859 -17.594 1 98.62 109 ILE A N 1
ATOM 880 C CA . ILE A 1 109 ? 4.488 -18.156 -16.312 1 98.62 109 ILE A CA 1
ATOM 881 C C . ILE A 1 109 ? 3.965 -19.047 -15.203 1 98.62 109 ILE A C 1
ATOM 883 O O . ILE A 1 109 ? 2.996 -19.797 -15.398 1 98.62 109 ILE A O 1
ATOM 887 N N . ILE A 1 110 ? 4.66 -19.016 -14.094 1 98.81 110 ILE A N 1
ATOM 888 C CA . ILE A 1 110 ? 4.125 -19.484 -12.828 1 98.81 110 ILE A CA 1
ATOM 889 C C . ILE A 1 110 ? 3.438 -18.344 -12.094 1 98.81 110 ILE A C 1
ATOM 891 O O . ILE A 1 110 ? 4.094 -17.375 -11.68 1 98.81 110 ILE A O 1
ATOM 895 N N . TRP A 1 111 ? 2.129 -18.406 -11.969 1 98.81 111 TRP A N 1
ATOM 896 C CA . TRP A 1 111 ? 1.343 -17.359 -11.328 1 98.81 111 TRP A CA 1
ATOM 897 C C . TRP A 1 111 ? 1.111 -17.672 -9.852 1 98.81 111 TRP A C 1
ATOM 899 O O . TRP A 1 111 ? 0.48 -18.672 -9.516 1 98.81 111 TRP A O 1
ATOM 909 N N . VAL A 1 112 ? 1.611 -16.828 -8.984 1 98.31 112 VAL A N 1
ATOM 910 C CA . VAL A 1 112 ? 1.257 -16.906 -7.566 1 98.31 112 VAL A CA 1
ATOM 911 C C . VAL A 1 112 ? -0.043 -16.141 -7.324 1 98.31 112 VAL A C 1
ATOM 913 O O . VAL A 1 112 ? -0.052 -14.906 -7.297 1 98.31 112 VAL A O 1
ATOM 916 N N . ILE A 1 113 ? -1.095 -16.828 -7.102 1 97.31 113 ILE A N 1
ATOM 917 C CA . ILE A 1 113 ? -2.416 -16.234 -6.898 1 97.31 113 ILE A CA 1
ATOM 918 C C . ILE A 1 113 ? -2.494 -15.602 -5.512 1 97.31 113 ILE A C 1
ATOM 920 O O . ILE A 1 113 ? -3.08 -14.531 -5.344 1 97.31 113 ILE A O 1
ATOM 924 N N . GLY A 1 114 ? -1.926 -16.203 -4.609 1 92.88 114 GLY A N 1
ATOM 925 C CA . GLY A 1 114 ? -1.947 -15.805 -3.211 1 92.88 114 GLY A CA 1
ATOM 926 C C . GLY A 1 114 ? -2 -16.984 -2.252 1 92.88 114 GLY A C 1
ATOM 927 O O . GLY A 1 114 ? -1.707 -18.109 -2.637 1 92.88 114 GLY A O 1
ATOM 928 N N . GLY A 1 115 ? -2.26 -16.672 -1.108 1 93 115 GLY A N 1
ATOM 929 C CA . GLY A 1 115 ? -2.615 -15.477 -0.363 1 93 115 GLY A CA 1
ATOM 930 C C . GLY A 1 115 ? -1.42 -14.789 0.268 1 93 115 GLY A C 1
ATOM 931 O O . GLY A 1 115 ? -0.283 -14.992 -0.162 1 93 115 GLY A O 1
ATOM 932 N N . GLY A 1 116 ? -1.648 -13.938 1.257 1 92.62 116 GLY A N 1
ATOM 933 C CA . GLY A 1 116 ? -0.635 -13.125 1.911 1 92.62 116 GLY A CA 1
ATOM 934 C C . GLY A 1 116 ? 0.522 -13.938 2.455 1 92.62 116 GLY A C 1
ATOM 935 O O . GLY A 1 116 ? 1.685 -13.562 2.297 1 92.62 116 GLY A O 1
ATOM 936 N N . GLN A 1 117 ? 0.244 -15.07 3.098 1 92.06 117 GLN A N 1
ATOM 937 C CA . GLN A 1 117 ? 1.293 -15.906 3.672 1 92.06 117 GLN A CA 1
ATOM 938 C C . GLN A 1 117 ? 2.145 -16.547 2.582 1 92.06 117 GLN A C 1
ATOM 940 O O . GLN A 1 117 ? 3.371 -16.594 2.693 1 92.06 117 GLN A O 1
ATOM 945 N N . THR A 1 118 ? 1.479 -17.078 1.574 1 94.56 118 THR A N 1
ATOM 946 C CA . THR A 1 118 ? 2.188 -17.688 0.452 1 94.56 118 THR A CA 1
ATOM 947 C C . THR A 1 118 ? 3.072 -16.656 -0.246 1 94.56 118 THR A C 1
ATOM 949 O O . THR A 1 118 ? 4.242 -16.938 -0.525 1 94.56 118 THR A O 1
ATOM 952 N N . ASN A 1 119 ? 2.5 -15.484 -0.488 1 94.44 119 ASN A N 1
ATOM 953 C CA . ASN A 1 119 ? 3.273 -14.406 -1.09 1 94.44 119 ASN A CA 1
ATOM 954 C C . ASN A 1 119 ? 4.52 -14.086 -0.273 1 94.44 119 ASN A C 1
ATOM 956 O O . ASN A 1 119 ? 5.617 -13.977 -0.825 1 94.44 119 ASN A O 1
ATOM 960 N N . ALA A 1 120 ? 4.336 -13.945 1.031 1 92.94 120 ALA A N 1
ATOM 961 C CA . ALA A 1 120 ? 5.434 -13.578 1.92 1 92.94 120 ALA A CA 1
ATOM 962 C C . ALA A 1 120 ? 6.527 -14.641 1.911 1 92.94 120 ALA A C 1
ATOM 964 O O . ALA A 1 120 ? 7.715 -14.312 1.817 1 92.94 120 ALA A O 1
ATOM 965 N N . LEU A 1 121 ? 6.113 -15.844 2.029 1 92.44 121 LEU A N 1
ATOM 966 C CA . LEU A 1 121 ? 7.043 -16.969 2.061 1 92.44 121 LEU A CA 1
ATOM 967 C C . LEU A 1 121 ? 7.875 -17.016 0.782 1 92.44 121 LEU A C 1
ATOM 969 O O . LEU A 1 121 ? 9.102 -17.125 0.837 1 92.44 121 LEU A O 1
ATOM 973 N N . LEU A 1 122 ? 7.234 -16.953 -0.341 1 94.56 122 LEU A N 1
ATOM 974 C CA . LEU A 1 122 ? 7.926 -17.078 -1.619 1 94.56 122 LEU A CA 1
ATOM 975 C C . LEU A 1 122 ? 8.797 -15.852 -1.893 1 94.56 122 LEU A C 1
ATOM 977 O O . LEU A 1 122 ? 9.859 -15.961 -2.508 1 94.56 122 LEU A O 1
ATOM 981 N N . LEU A 1 123 ? 8.328 -14.656 -1.507 1 93.25 123 LEU A N 1
ATOM 982 C CA . LEU A 1 123 ? 9.148 -13.461 -1.627 1 93.25 123 LEU A CA 1
ATOM 983 C C . LEU A 1 123 ? 10.414 -13.586 -0.792 1 93.25 123 LEU A C 1
ATOM 985 O O . LEU A 1 123 ? 11.516 -13.297 -1.278 1 93.25 123 LEU A O 1
ATOM 989 N N . SER A 1 124 ? 10.266 -14.031 0.43 1 90.5 124 SER A N 1
ATOM 990 C CA . SER A 1 124 ? 11.398 -14.18 1.34 1 90.5 124 SER A CA 1
ATOM 991 C C . SER A 1 124 ? 12.391 -15.219 0.822 1 90.5 124 SER A C 1
ATOM 993 O O . SER A 1 124 ? 13.594 -15.117 1.072 1 90.5 124 SER A O 1
ATOM 995 N N . GLY A 1 125 ? 11.859 -16.172 0.155 1 92.44 125 GLY A N 1
ATOM 996 C CA . GLY A 1 125 ? 12.695 -17.219 -0.41 1 92.44 125 GLY A CA 1
ATOM 997 C C . GLY A 1 125 ? 13.406 -16.797 -1.686 1 92.44 125 GLY A C 1
ATOM 998 O O . GLY A 1 125 ? 14.227 -17.547 -2.221 1 92.44 125 GLY A O 1
ATOM 999 N N . GLY A 1 126 ? 13.055 -15.664 -2.234 1 93.19 126 GLY A N 1
ATOM 1000 C CA . GLY A 1 126 ? 13.727 -15.117 -3.4 1 93.19 126 GLY A CA 1
ATOM 1001 C C . GLY A 1 126 ? 13.289 -15.75 -4.703 1 93.19 126 GLY A C 1
ATOM 1002 O O . GLY A 1 126 ? 14.039 -15.781 -5.676 1 93.19 126 GLY A O 1
ATOM 1003 N N . VAL A 1 127 ? 12.062 -16.281 -4.727 1 95.62 127 VAL A N 1
ATOM 1004 C CA . VAL A 1 127 ? 11.688 -17.047 -5.914 1 95.62 127 VAL A CA 1
ATOM 1005 C C . VAL A 1 127 ? 10.664 -16.266 -6.73 1 95.62 127 VAL A C 1
ATOM 1007 O O . VAL A 1 127 ? 10.383 -16.609 -7.883 1 95.62 127 VAL A O 1
ATOM 1010 N N . ILE A 1 128 ? 10.086 -15.188 -6.246 1 96.38 128 ILE A N 1
ATOM 1011 C CA . ILE A 1 128 ? 9.211 -14.328 -7.043 1 96.38 128 IL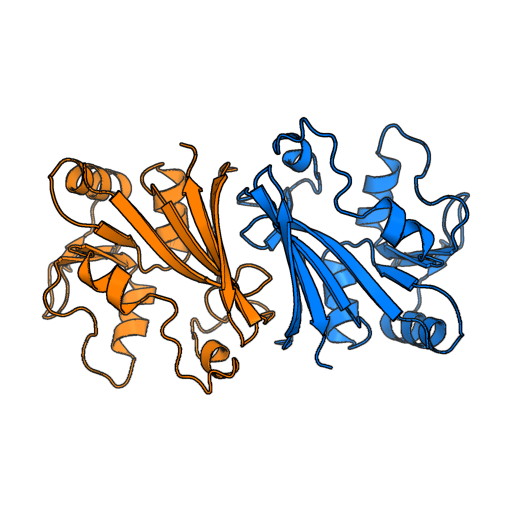E A CA 1
ATOM 1012 C C . ILE A 1 128 ? 10.047 -13.398 -7.918 1 96.38 128 ILE A C 1
ATOM 1014 O O . ILE A 1 128 ? 10.891 -12.656 -7.406 1 96.38 128 ILE A O 1
ATOM 1018 N N . ASP A 1 129 ? 9.805 -13.414 -9.203 1 97.44 129 ASP A N 1
ATOM 1019 C CA . ASP A 1 129 ? 10.586 -12.617 -10.141 1 97.44 129 ASP A CA 1
ATOM 1020 C C . ASP A 1 129 ? 9.953 -11.242 -10.359 1 97.44 129 ASP A C 1
ATOM 1022 O O . ASP A 1 129 ? 10.656 -10.234 -10.43 1 97.44 129 ASP A O 1
ATOM 1026 N N . GLU A 1 130 ? 8.648 -11.203 -10.5 1 98 130 GLU A N 1
ATOM 1027 C CA . GLU A 1 130 ? 7.941 -9.969 -10.836 1 98 130 GLU A CA 1
ATOM 1028 C C . GLU A 1 130 ? 6.652 -9.836 -10.031 1 98 130 GLU A C 1
ATOM 1030 O O . GLU A 1 130 ? 6.047 -10.844 -9.648 1 98 130 GLU A O 1
ATOM 1035 N N . LEU A 1 131 ? 6.32 -8.617 -9.758 1 97.69 131 LEU A N 1
ATOM 1036 C CA . LEU A 1 131 ? 5.055 -8.234 -9.141 1 97.69 131 LEU A CA 1
ATOM 1037 C C . LEU A 1 131 ? 4.242 -7.344 -10.07 1 97.69 131 LEU A C 1
ATOM 1039 O O . LEU A 1 131 ? 4.723 -6.297 -10.508 1 97.69 131 LEU A O 1
ATOM 1043 N N . LYS A 1 132 ? 3.148 -7.77 -10.445 1 98.38 132 LYS A N 1
ATOM 1044 C CA . LYS A 1 132 ? 2.141 -6.93 -11.078 1 98.38 132 LYS A CA 1
ATOM 1045 C C . LYS A 1 132 ? 1.013 -6.594 -10.109 1 98.38 132 LYS A C 1
ATOM 1047 O O . LYS A 1 132 ? 0.123 -7.414 -9.875 1 98.38 132 LYS A O 1
ATOM 1052 N N . VAL A 1 133 ? 1.065 -5.41 -9.609 1 98.31 133 VAL A N 1
ATOM 1053 C CA . VAL A 1 133 ? 0.159 -4.984 -8.547 1 98.31 133 VAL A CA 1
ATOM 1054 C C . VAL A 1 133 ? -0.841 -3.971 -9.094 1 98.31 133 VAL A C 1
ATOM 1056 O O . VAL A 1 133 ? -0.458 -3.023 -9.781 1 98.31 133 VAL A O 1
ATOM 1059 N N . PHE A 1 134 ? -2.057 -4.219 -8.836 1 98.56 134 PHE A N 1
ATOM 1060 C CA . PHE A 1 134 ? -3.129 -3.297 -9.188 1 98.56 134 PHE A CA 1
ATOM 1061 C C . PHE A 1 134 ? -3.621 -2.545 -7.957 1 98.56 134 PHE A C 1
ATOM 1063 O O . PHE A 1 134 ? -4.387 -3.088 -7.156 1 98.56 134 PHE A O 1
ATOM 1070 N N . MET A 1 135 ? -3.135 -1.312 -7.824 1 98.31 135 MET A N 1
ATOM 1071 C CA . MET A 1 135 ? -3.496 -0.445 -6.707 1 98.31 135 MET A CA 1
ATOM 1072 C C . MET A 1 135 ? -4.918 0.081 -6.863 1 98.31 135 MET A C 1
ATOM 1074 O O . MET A 1 135 ? -5.18 0.931 -7.715 1 98.31 135 MET A O 1
ATOM 1078 N N . MET A 1 136 ? -5.855 -0.443 -6.055 1 97.81 136 MET A N 1
ATOM 1079 C CA . MET A 1 136 ? -7.25 -0.018 -6.078 1 97.81 136 MET A CA 1
ATOM 1080 C C . MET A 1 136 ? -7.445 1.26 -5.266 1 97.81 136 MET A C 1
ATOM 1082 O O . MET A 1 136 ? -6.84 1.424 -4.203 1 97.81 136 MET A O 1
ATOM 1086 N N . PRO A 1 137 ? -8.227 2.154 -5.762 1 97.25 137 PRO A N 1
ATOM 1087 C CA . PRO A 1 137 ? -8.445 3.412 -5.047 1 97.25 137 PRO A CA 1
ATOM 1088 C C . PRO A 1 137 ? -9.375 3.256 -3.846 1 97.25 137 PRO A C 1
ATOM 1090 O O . PRO A 1 137 ? -10.461 3.846 -3.82 1 97.25 137 PRO A O 1
ATOM 1093 N N . ILE A 1 138 ? -8.914 2.527 -2.877 1 95.69 138 ILE A N 1
ATOM 1094 C CA . ILE A 1 138 ? -9.688 2.221 -1.679 1 95.69 138 ILE A CA 1
ATOM 1095 C C . ILE A 1 138 ? -8.742 1.945 -0.511 1 95.69 138 ILE A C 1
ATOM 1097 O O . ILE A 1 138 ? -7.598 1.544 -0.713 1 95.69 138 ILE A O 1
ATOM 1101 N N . ILE A 1 139 ? -9.18 2.219 0.672 1 94.25 139 ILE A N 1
ATOM 1102 C CA . ILE A 1 139 ? -8.492 1.857 1.908 1 94.25 139 ILE A CA 1
ATOM 1103 C C . ILE A 1 139 ? -9.312 0.818 2.668 1 94.25 139 ILE A C 1
ATOM 1105 O O . ILE A 1 139 ? -10.523 0.976 2.836 1 94.25 139 ILE A O 1
ATOM 1109 N N . ILE A 1 140 ? -8.57 -0.233 3.066 1 90.44 140 ILE A N 1
ATOM 1110 C CA . ILE A 1 140 ? -9.211 -1.305 3.818 1 90.44 140 ILE A CA 1
ATOM 1111 C C . ILE A 1 140 ? -8.641 -1.357 5.234 1 90.44 140 ILE A C 1
ATOM 1113 O O . ILE A 1 140 ? -7.43 -1.521 5.414 1 90.44 140 ILE A O 1
ATOM 1117 N N . ASP A 1 141 ? -9.164 -1.07 6.363 1 77.56 141 ASP A N 1
ATOM 1118 C CA . ASP A 1 141 ? -8.703 -0.938 7.742 1 77.56 141 ASP A CA 1
ATOM 1119 C C . ASP A 1 141 ? -8.195 -2.273 8.281 1 77.56 141 ASP A C 1
ATOM 1121 O O . ASP A 1 141 ? -7.082 -2.355 8.805 1 77.56 141 ASP A O 1
ATOM 1125 N N . ASP A 1 142 ? -8.953 -3.289 8.414 1 81.56 142 ASP A N 1
ATOM 1126 C CA . ASP A 1 142 ? -8.672 -4.598 9 1 81.56 142 ASP A CA 1
ATOM 1127 C C . ASP A 1 142 ? -8.727 -5.695 7.938 1 81.56 142 ASP A C 1
ATOM 1129 O O . ASP A 1 142 ? -9.75 -6.371 7.785 1 81.56 142 ASP A O 1
ATOM 1133 N N . GLY A 1 143 ? -7.484 -5.73 7.234 1 88.81 143 GLY A N 1
ATOM 1134 C CA . GLY A 1 143 ? -7.488 -6.738 6.184 1 88.81 143 GLY A CA 1
ATOM 1135 C C . GLY A 1 143 ? -6.227 -7.582 6.16 1 88.81 143 GLY A C 1
ATOM 1136 O O . GLY A 1 143 ? -5.426 -7.535 7.094 1 88.81 143 GLY A O 1
ATOM 1137 N N . ILE A 1 144 ? -6.203 -8.43 5.238 1 90.88 144 ILE A N 1
ATOM 1138 C CA . ILE A 1 144 ? -5.066 -9.32 5.043 1 90.88 144 ILE A CA 1
ATOM 1139 C C . ILE A 1 144 ? -4.008 -8.617 4.191 1 90.88 144 ILE A C 1
ATOM 1141 O O . ILE A 1 144 ? -4.305 -8.117 3.105 1 90.88 144 ILE A O 1
ATOM 1145 N N . GLU A 1 145 ? -2.777 -8.578 4.695 1 92.56 145 GLU A N 1
ATOM 1146 C CA . GLU A 1 145 ? -1.671 -7.91 4.016 1 92.56 145 GLU A CA 1
ATOM 1147 C C . GLU A 1 145 ? -1.204 -8.711 2.805 1 92.56 145 GLU A C 1
ATOM 1149 O O . GLU A 1 145 ? -1.252 -9.945 2.812 1 92.56 145 GLU A O 1
ATOM 1154 N N . ILE A 1 146 ? -0.71 -8.016 1.788 1 93.31 146 ILE A N 1
ATOM 1155 C CA . ILE A 1 146 ? -0.192 -8.664 0.588 1 93.31 146 ILE A CA 1
ATOM 1156 C C . ILE A 1 146 ? 0.984 -9.562 0.955 1 93.31 146 ILE A C 1
ATOM 1158 O O . ILE A 1 146 ? 1.169 -10.633 0.359 1 93.31 146 ILE A O 1
ATOM 1162 N N . PHE A 1 147 ? 1.812 -9.156 1.937 1 91 147 PHE A N 1
ATOM 1163 C CA . PHE A 1 147 ? 2.926 -9.945 2.443 1 91 147 PHE A CA 1
ATOM 1164 C C . PHE A 1 147 ? 2.846 -10.086 3.959 1 91 147 PHE A C 1
ATOM 1166 O O . PHE A 1 147 ? 3.281 -9.195 4.691 1 91 147 PHE A O 1
ATOM 1173 N N . SER A 1 148 ? 2.277 -11.164 4.398 1 80.75 148 SER A N 1
ATOM 1174 C CA . SER A 1 148 ? 2.09 -11.375 5.832 1 80.75 148 SER A CA 1
ATOM 1175 C C . SER A 1 148 ? 3.342 -11.961 6.473 1 80.75 148 SER A C 1
ATOM 1177 O O . SER A 1 148 ? 3.893 -12.945 5.988 1 80.75 148 SER A O 1
ATOM 1179 N N . GLN A 1 149 ? 3.887 -11.359 7.512 1 65.38 149 GLN A N 1
ATOM 1180 C CA . GLN A 1 149 ? 4.938 -11.898 8.367 1 65.38 149 GLN A CA 1
ATOM 1181 C C . GLN A 1 149 ? 6.266 -11.977 7.621 1 65.38 149 GLN A C 1
ATOM 1183 O O . GLN A 1 149 ? 7.055 -12.898 7.844 1 65.38 149 GLN A O 1
ATOM 1188 N N . ASN A 1 150 ? 6.488 -11.164 6.652 1 59.25 150 ASN A N 1
ATOM 1189 C CA . ASN A 1 150 ? 7.762 -11.266 5.949 1 59.25 150 ASN A CA 1
ATOM 1190 C C . ASN A 1 150 ? 8.883 -10.57 6.719 1 59.25 150 ASN A C 1
ATOM 1192 O O . ASN A 1 150 ? 8.641 -9.602 7.441 1 59.25 150 ASN A O 1
ATOM 1196 N N . GLN A 1 151 ? 9.992 -11.25 6.766 1 59.06 151 GLN A N 1
ATOM 1197 C CA . GLN A 1 151 ? 11.094 -10.797 7.605 1 59.06 151 GLN A CA 1
ATOM 1198 C C . GLN A 1 151 ? 12.094 -9.969 6.805 1 59.06 151 GLN A C 1
ATOM 1200 O O . GLN A 1 151 ? 13.164 -9.617 7.309 1 59.06 151 GLN A O 1
ATOM 1205 N N . THR A 1 152 ? 11.812 -9.633 5.492 1 64.19 152 THR A N 1
ATOM 1206 C CA . THR A 1 152 ? 12.938 -8.938 4.883 1 64.19 152 THR A CA 1
ATOM 1207 C C . THR A 1 152 ? 12.461 -7.754 4.051 1 64.19 152 THR A C 1
ATOM 1209 O O . THR A 1 152 ? 11.32 -7.742 3.576 1 64.19 152 THR A O 1
ATOM 1212 N N . ILE A 1 153 ? 13.281 -6.746 4.055 1 72.75 153 ILE A N 1
ATOM 1213 C CA . ILE A 1 153 ? 13.094 -5.625 3.143 1 72.75 153 ILE A CA 1
ATOM 1214 C C . ILE A 1 153 ? 13.531 -6.027 1.736 1 72.75 153 ILE A C 1
ATOM 1216 O O . ILE A 1 153 ? 14.617 -6.574 1.551 1 72.75 153 ILE A O 1
ATOM 1220 N N . SER A 1 154 ? 12.664 -5.887 0.809 1 86.19 154 SER A N 1
ATOM 1221 C CA . SER A 1 154 ? 12.969 -6.199 -0.585 1 86.19 154 SER A CA 1
ATOM 1222 C C . SER A 1 154 ? 12.906 -4.945 -1.455 1 86.19 154 SER A C 1
ATOM 1224 O O . SER A 1 154 ? 11.938 -4.191 -1.402 1 86.19 154 SER A O 1
ATOM 1226 N N . SER A 1 155 ? 13.984 -4.746 -2.234 1 92.88 155 SER A N 1
ATOM 1227 C CA . SER A 1 155 ? 14 -3.66 -3.205 1 92.88 155 SER A CA 1
ATOM 1228 C C . SER A 1 155 ? 13.305 -4.066 -4.5 1 92.88 155 SER A C 1
ATOM 1230 O O . SER A 1 155 ? 13.391 -5.219 -4.922 1 92.88 155 SER A O 1
ATOM 1232 N N . LEU A 1 156 ? 12.641 -3.119 -5.074 1 96.81 156 LEU A N 1
ATOM 1233 C CA . LEU A 1 156 ? 11.914 -3.328 -6.324 1 96.81 156 LEU A CA 1
ATOM 1234 C C . LEU A 1 156 ? 12.406 -2.377 -7.406 1 96.81 156 LEU A C 1
ATOM 1236 O O . LEU A 1 156 ? 12.938 -1.303 -7.105 1 96.81 156 LEU A O 1
ATOM 1240 N N . GLU A 1 157 ? 12.383 -2.832 -8.586 1 97.44 157 GLU A N 1
ATOM 1241 C CA . GLU A 1 157 ? 12.578 -1.983 -9.758 1 97.44 157 GLU A CA 1
ATOM 1242 C C . GLU A 1 157 ? 11.281 -1.821 -10.547 1 97.44 157 GLU A C 1
ATOM 1244 O O . GLU A 1 157 ? 10.711 -2.805 -11.023 1 97.44 157 GLU A O 1
ATOM 1249 N N . LEU A 1 158 ? 10.773 -0.618 -10.664 1 98.38 158 LEU A N 1
ATOM 1250 C CA . LEU A 1 158 ? 9.562 -0.372 -11.445 1 98.38 158 LEU A CA 1
ATOM 1251 C C . LEU A 1 158 ? 9.828 -0.538 -12.938 1 98.38 158 LEU A C 1
ATOM 1253 O O . LEU A 1 158 ? 10.641 0.186 -13.508 1 98.38 158 LEU A O 1
ATOM 1257 N N . LEU A 1 159 ? 9.164 -1.439 -13.539 1 98.25 159 LEU A N 1
ATOM 1258 C CA . LEU A 1 159 ? 9.32 -1.699 -14.969 1 98.25 159 LEU A CA 1
ATOM 1259 C C . LEU A 1 159 ? 8.312 -0.883 -15.781 1 98.25 159 LEU A C 1
ATOM 1261 O O . LEU A 1 159 ? 8.625 -0.422 -16.875 1 98.25 159 LEU A O 1
ATOM 1265 N N . ASP A 1 160 ? 7.176 -0.741 -15.25 1 97.88 160 ASP A N 1
ATOM 1266 C CA . ASP A 1 160 ? 6.09 -0.043 -15.938 1 97.88 160 ASP A CA 1
ATOM 1267 C C . ASP A 1 160 ? 5.004 0.385 -14.953 1 97.88 160 ASP A C 1
ATOM 1269 O O . ASP A 1 160 ? 4.875 -0.194 -13.867 1 97.88 160 ASP A O 1
ATOM 1273 N N . SER A 1 161 ? 4.293 1.451 -15.312 1 98.31 161 SER A N 1
ATOM 1274 C CA . SER A 1 161 ? 3.121 1.924 -14.586 1 98.31 161 SER A CA 1
ATOM 1275 C C . SER A 1 161 ? 2.02 2.379 -15.539 1 98.31 161 SER A C 1
ATOM 1277 O O . SER A 1 161 ? 2.293 3.043 -16.531 1 98.31 161 SER A O 1
ATOM 1279 N N . LYS A 1 162 ? 0.824 1.97 -15.25 1 97.75 162 LYS A N 1
ATOM 1280 C CA . LYS A 1 162 ? -0.329 2.324 -16.078 1 97.75 162 LYS A CA 1
ATOM 1281 C C . LYS A 1 162 ? -1.504 2.771 -15.211 1 97.75 162 LYS A C 1
ATOM 1283 O O . LYS A 1 162 ? -1.821 2.133 -14.203 1 97.75 162 LYS A O 1
ATOM 1288 N N . THR A 1 163 ? -2.111 3.936 -15.586 1 97.94 163 THR A N 1
ATOM 1289 C CA . THR A 1 163 ? -3.305 4.426 -14.906 1 97.94 163 THR A CA 1
ATOM 1290 C C . THR A 1 163 ? -4.551 4.168 -15.75 1 97.94 163 THR A C 1
ATOM 1292 O O . THR A 1 163 ? -4.578 4.48 -16.938 1 97.94 163 THR A O 1
ATOM 1295 N N . TYR A 1 164 ? -5.512 3.57 -15.156 1 97.62 164 TYR A N 1
ATOM 1296 C CA . TYR A 1 164 ? -6.773 3.307 -15.828 1 97.62 164 TYR A CA 1
ATOM 1297 C C . TYR A 1 164 ? -7.797 4.391 -15.516 1 97.62 164 TYR A C 1
ATOM 1299 O O . TYR A 1 164 ? -7.664 5.109 -14.523 1 97.62 164 TYR A O 1
ATOM 1307 N N . SER A 1 165 ? -8.82 4.453 -16.297 1 95.12 165 SER A N 1
ATOM 1308 C CA . SER A 1 165 ? -9.789 5.543 -16.25 1 95.12 165 SER A CA 1
ATOM 1309 C C . SER A 1 165 ? -10.594 5.5 -14.945 1 95.12 165 SER A C 1
ATOM 1311 O O . SER A 1 165 ? -11.164 6.516 -14.531 1 95.12 165 SER A O 1
ATOM 1313 N N . ASN A 1 166 ? -10.703 4.387 -14.305 1 96 166 ASN A N 1
ATOM 1314 C CA . ASN A 1 166 ? -11.5 4.27 -13.086 1 96 166 ASN A CA 1
ATOM 1315 C C . ASN A 1 166 ? -10.648 4.449 -11.836 1 96 166 ASN A C 1
ATOM 1317 O O . ASN A 1 166 ? -11.102 4.145 -10.727 1 96 166 ASN A O 1
ATOM 1321 N N . GLY A 1 167 ? -9.414 4.816 -11.977 1 96.81 167 GLY A N 1
ATOM 1322 C CA . GLY A 1 167 ? -8.586 5.168 -10.836 1 96.81 167 GLY A CA 1
ATOM 1323 C C . GLY A 1 167 ? -7.668 4.047 -10.391 1 96.81 167 GLY A C 1
ATOM 1324 O O . GLY A 1 167 ? -6.875 4.215 -9.461 1 96.81 167 GLY A O 1
ATOM 1325 N N . VAL A 1 168 ? -7.754 2.9 -11.031 1 98.25 168 VAL A N 1
ATOM 1326 C CA . VAL A 1 168 ? -6.836 1.803 -10.758 1 98.25 168 VAL A CA 1
ATOM 1327 C C . VAL A 1 168 ? -5.465 2.115 -11.359 1 98.25 168 VAL A C 1
ATOM 1329 O O . VAL A 1 168 ? -5.371 2.607 -12.484 1 98.25 168 VAL A O 1
ATOM 1332 N N . VAL A 1 169 ? -4.406 1.883 -10.609 1 98.62 169 VAL A N 1
ATOM 1333 C CA . VAL A 1 169 ? -3.045 2.07 -11.102 1 98.62 169 VAL A CA 1
ATOM 1334 C C . VAL A 1 169 ? -2.293 0.742 -11.062 1 98.62 169 VAL A C 1
ATOM 1336 O O . VAL A 1 169 ? -2.18 0.116 -10.008 1 98.62 169 VAL A O 1
ATOM 1339 N N . GLU A 1 170 ? -1.882 0.278 -12.203 1 98.69 170 GLU A N 1
ATOM 1340 C CA . GLU A 1 170 ? -1.054 -0.92 -12.312 1 98.69 170 GLU A CA 1
ATOM 1341 C C . GLU A 1 170 ? 0.421 -0.592 -12.102 1 98.69 170 GLU A C 1
ATOM 1343 O O . GLU A 1 170 ? 0.957 0.321 -12.734 1 98.69 170 GLU A O 1
ATOM 1348 N N . LEU A 1 171 ? 1.046 -1.254 -11.18 1 98.69 171 LEU A N 1
ATOM 1349 C CA . LEU A 1 171 ? 2.482 -1.171 -10.93 1 98.69 171 LEU A CA 1
ATOM 1350 C C . LEU A 1 171 ? 3.162 -2.502 -11.227 1 98.69 171 LEU A C 1
ATOM 1352 O O . LEU A 1 171 ? 2.844 -3.52 -10.609 1 98.69 171 LEU A O 1
ATOM 1356 N N . HIS A 1 172 ? 4.027 -2.52 -12.234 1 98.75 172 HIS A N 1
ATOM 1357 C CA . HIS A 1 172 ? 4.789 -3.701 -12.633 1 98.75 172 HIS A CA 1
ATOM 1358 C C . HIS A 1 172 ? 6.238 -3.604 -12.164 1 98.75 172 HIS A C 1
ATOM 1360 O O . HIS A 1 172 ? 6.988 -2.74 -12.633 1 98.75 172 HIS A O 1
ATOM 1366 N N . TYR A 1 173 ? 6.613 -4.543 -11.242 1 98.25 173 TYR A N 1
ATOM 1367 C CA . TYR A 1 173 ? 7.938 -4.488 -10.633 1 98.25 173 TYR A CA 1
ATOM 1368 C C . TYR A 1 173 ? 8.734 -5.746 -10.953 1 98.25 173 TYR A C 1
ATOM 1370 O O . TYR A 1 173 ? 8.172 -6.84 -11.047 1 98.25 173 TYR A O 1
ATOM 1378 N N . ARG A 1 174 ? 10.039 -5.578 -11.109 1 98.12 174 ARG A N 1
ATOM 1379 C CA . ARG A 1 174 ? 10.984 -6.676 -10.93 1 98.12 174 ARG A CA 1
ATOM 1380 C C . ARG A 1 174 ? 11.477 -6.746 -9.492 1 98.12 174 ARG A C 1
ATOM 1382 O O . ARG A 1 174 ? 11.82 -5.719 -8.898 1 98.12 174 ARG A O 1
ATOM 1389 N N . VAL A 1 175 ? 11.398 -7.941 -8.922 1 96 175 VAL A N 1
ATOM 1390 C CA . VAL A 1 175 ? 11.953 -8.117 -7.582 1 96 175 VAL A CA 1
ATOM 1391 C C . VAL A 1 175 ? 13.477 -8.234 -7.664 1 96 175 VAL A C 1
ATOM 1393 O O . VAL A 1 175 ? 14 -9.055 -8.414 1 96 175 VAL A O 1
ATOM 1396 N N . LYS A 1 176 ? 14.141 -7.348 -6.832 1 91.06 176 LYS A N 1
ATOM 1397 C CA . LYS A 1 176 ? 15.602 -7.375 -6.859 1 91.06 176 LYS A CA 1
ATOM 1398 C C . LYS A 1 176 ? 16.156 -8.375 -5.844 1 91.06 176 LYS A C 1
ATOM 1400 O O . LYS A 1 176 ? 15.945 -8.219 -4.637 1 91.06 176 LYS A O 1
ATOM 1405 N N . ASN A 1 177 ? 16.297 -9.57 -6.215 1 72.38 177 ASN A N 1
ATOM 1406 C CA . ASN A 1 177 ? 16.812 -10.656 -5.398 1 72.38 177 ASN A CA 1
ATOM 1407 C C . ASN A 1 177 ? 18.328 -10.578 -5.25 1 72.38 177 ASN A C 1
ATOM 1409 O O . ASN A 1 177 ? 19.016 -10.023 -6.117 1 72.38 177 ASN A O 1
ATOM 1413 N N . MET B 1 1 ? -12.773 26.906 2.752 1 87.25 1 MET B N 1
ATOM 1414 C CA . MET B 1 1 ? -12.344 26.062 3.861 1 87.25 1 MET B CA 1
ATOM 1415 C C . MET B 1 1 ? -10.969 25.453 3.582 1 87.25 1 MET B C 1
ATOM 1417 O O . MET B 1 1 ? -10.641 25.156 2.43 1 87.25 1 MET B O 1
ATOM 1421 N N . ARG B 1 2 ? -10.133 25.359 4.672 1 95.56 2 ARG B N 1
ATOM 1422 C CA . ARG B 1 2 ? -8.789 24.828 4.492 1 95.56 2 ARG B CA 1
ATOM 1423 C C . ARG B 1 2 ? -8.844 23.359 4.078 1 95.56 2 ARG B C 1
ATOM 1425 O O . ARG B 1 2 ? -9.703 22.609 4.531 1 95.56 2 ARG B O 1
ATOM 1432 N N . LYS B 1 3 ? -7.934 23 3.289 1 97.25 3 LYS B N 1
ATOM 1433 C CA . LYS B 1 3 ? -7.812 21.594 2.9 1 97.25 3 LYS B CA 1
ATOM 1434 C C . LYS B 1 3 ? -6.84 20.859 3.814 1 97.25 3 LYS B C 1
ATOM 1436 O O . LYS B 1 3 ? -5.758 21.359 4.117 1 97.25 3 LYS B O 1
ATOM 1441 N N . VAL B 1 4 ? -7.266 19.703 4.23 1 98.38 4 VAL B N 1
ATOM 1442 C CA . VAL B 1 4 ? -6.398 18.797 4.98 1 98.38 4 VAL B CA 1
ATOM 1443 C C . VAL B 1 4 ? -5.789 17.766 4.039 1 98.38 4 VAL B C 1
ATOM 1445 O O . VAL B 1 4 ? -6.512 17.016 3.375 1 98.38 4 VAL B O 1
ATOM 1448 N N . VAL B 1 5 ? -4.473 17.719 3.959 1 98.62 5 VAL B N 1
ATOM 1449 C CA . VAL B 1 5 ? -3.775 16.859 3.014 1 98.62 5 VAL B CA 1
ATOM 1450 C C . VAL B 1 5 ? -2.756 16 3.756 1 98.62 5 VAL B C 1
ATOM 1452 O O . VAL B 1 5 ? -1.998 16.5 4.59 1 98.62 5 VAL B O 1
ATOM 1455 N N . SER B 1 6 ? -2.828 14.727 3.566 1 97.5 6 SER B N 1
ATOM 1456 C CA . SER B 1 6 ? -1.728 13.852 3.955 1 97.5 6 SER B CA 1
ATOM 1457 C C . SER B 1 6 ? -0.721 13.695 2.82 1 97.5 6 SER B C 1
ATOM 1459 O O . SER B 1 6 ? -1.087 13.305 1.709 1 97.5 6 SER B O 1
ATOM 1461 N N . TYR B 1 7 ? 0.452 14.047 2.984 1 98.12 7 TYR B N 1
ATOM 1462 C CA . TYR B 1 7 ? 1.603 13.945 2.094 1 98.12 7 TYR B CA 1
ATOM 1463 C C . TYR B 1 7 ? 2.654 13 2.668 1 98.12 7 TYR B C 1
ATOM 1465 O O . TYR B 1 7 ? 3.354 13.352 3.623 1 98.12 7 TYR B O 1
ATOM 1473 N N . ILE B 1 8 ? 2.762 11.781 2.109 1 97.5 8 ILE B N 1
ATOM 1474 C CA . ILE B 1 8 ? 3.475 10.766 2.881 1 97.5 8 ILE B CA 1
ATOM 1475 C C . ILE B 1 8 ? 4.062 9.719 1.938 1 97.5 8 ILE B C 1
ATOM 1477 O O . ILE B 1 8 ? 3.436 9.352 0.939 1 97.5 8 ILE B O 1
ATOM 1481 N N . ALA B 1 9 ? 5.262 9.273 2.215 1 97.69 9 ALA B N 1
ATOM 1482 C CA . ALA B 1 9 ? 5.891 8.148 1.518 1 97.69 9 ALA B CA 1
ATOM 1483 C C . ALA B 1 9 ? 5.48 6.82 2.137 1 97.69 9 ALA B C 1
ATOM 1485 O O . ALA B 1 9 ? 5.406 6.691 3.361 1 97.69 9 ALA B O 1
ATOM 1486 N N . ILE B 1 10 ? 5.188 5.828 1.275 1 97 10 ILE B N 1
ATOM 1487 C CA . ILE B 1 10 ? 4.852 4.504 1.789 1 97 10 ILE B CA 1
ATOM 1488 C C . ILE B 1 10 ? 5.535 3.432 0.944 1 97 10 ILE B C 1
ATOM 1490 O O . ILE B 1 10 ? 5.879 3.674 -0.215 1 97 10 ILE B O 1
ATOM 1494 N N . SER B 1 11 ? 5.801 2.254 1.591 1 96.19 11 SER B N 1
ATOM 1495 C CA . SER B 1 11 ? 6.23 1.071 0.852 1 96.19 11 SER B CA 1
ATOM 1496 C C . SER B 1 11 ? 5.086 0.483 0.036 1 96.19 11 SER B C 1
ATOM 1498 O O . SER B 1 11 ? 3.928 0.87 0.212 1 96.19 11 SER B O 1
ATOM 1500 N N . LEU B 1 12 ? 5.402 -0.397 -0.851 1 96.06 12 LEU B N 1
ATOM 1501 C CA . LEU B 1 12 ? 4.395 -1.024 -1.698 1 96.06 12 LEU B CA 1
ATOM 1502 C C . LEU B 1 12 ? 3.305 -1.681 -0.853 1 96.06 12 LEU B C 1
ATOM 1504 O O . LEU B 1 12 ? 2.133 -1.68 -1.234 1 96.06 12 LEU B O 1
ATOM 1508 N N . ASN B 1 13 ? 3.732 -2.236 0.298 1 93.62 13 ASN B N 1
ATOM 1509 C CA . ASN B 1 13 ? 2.762 -2.922 1.144 1 93.62 13 ASN B CA 1
ATOM 1510 C C . ASN B 1 13 ? 2.211 -1.998 2.227 1 93.62 13 ASN B C 1
ATOM 1512 O O . ASN B 1 13 ? 1.724 -2.465 3.258 1 93.62 13 ASN B O 1
ATOM 1516 N N . GLY B 1 14 ? 2.346 -0.677 2.119 1 94.06 14 GLY B N 1
ATOM 1517 C CA . GLY B 1 14 ? 1.55 0.278 2.877 1 94.06 14 GLY B CA 1
ATOM 1518 C C . GLY B 1 14 ? 2.191 0.679 4.191 1 94.06 14 GLY B C 1
ATOM 1519 O O . GLY B 1 14 ? 1.502 1.111 5.117 1 94.06 14 GLY B O 1
ATOM 1520 N N . LYS B 1 15 ? 3.527 0.468 4.281 1 94.31 15 LYS B N 1
ATOM 1521 C CA . LYS B 1 15 ? 4.219 0.832 5.516 1 94.31 15 LYS B CA 1
ATOM 1522 C C . LYS B 1 15 ? 4.867 2.207 5.398 1 94.31 15 LYS B C 1
ATOM 1524 O O . LYS B 1 15 ? 5.441 2.541 4.359 1 94.31 15 LYS B O 1
ATOM 1529 N N . ILE B 1 16 ? 4.801 2.994 6.516 1 95.12 16 ILE B N 1
ATOM 1530 C CA . ILE B 1 16 ? 5.363 4.34 6.492 1 95.12 16 ILE B CA 1
ATOM 1531 C C . ILE B 1 16 ? 6.668 4.367 7.281 1 95.12 16 ILE B C 1
ATOM 1533 O O . ILE B 1 16 ? 7.438 5.324 7.191 1 95.12 16 ILE B O 1
ATOM 1537 N N . ALA B 1 17 ? 6.922 3.385 8.102 1 92.88 17 ALA B N 1
ATOM 1538 C CA . ALA B 1 17 ? 8.141 3.209 8.898 1 92.88 17 ALA B CA 1
ATOM 1539 C C . ALA B 1 17 ? 8.383 1.734 9.203 1 92.88 17 ALA B C 1
ATOM 1541 O O . ALA B 1 17 ? 7.492 0.899 9.023 1 92.88 17 ALA B O 1
ATOM 1542 N N . ASP B 1 18 ? 9.633 1.434 9.586 1 90.19 18 ASP B N 1
ATOM 1543 C CA . ASP B 1 18 ? 9.906 0.065 10.016 1 90.19 18 ASP B CA 1
ATOM 1544 C C . ASP B 1 18 ? 9.422 -0.168 11.445 1 90.19 18 ASP B C 1
ATOM 1546 O O . ASP B 1 18 ? 8.766 0.693 12.031 1 90.19 18 ASP B O 1
ATOM 1550 N N . SER B 1 19 ? 9.672 -1.327 11.969 1 87.56 19 SER B N 1
ATOM 1551 C CA . SER B 1 19 ? 9.148 -1.718 13.273 1 87.56 19 SER B CA 1
ATOM 1552 C C . SER B 1 19 ? 9.75 -0.866 14.391 1 87.56 19 SER B C 1
ATOM 1554 O O . SER B 1 19 ? 9.195 -0.79 15.484 1 87.56 19 SER B O 1
ATOM 1556 N N . ASN B 1 20 ? 10.867 -0.219 14.148 1 85.81 20 ASN B N 1
ATOM 1557 C CA . ASN B 1 20 ? 11.5 0.674 15.109 1 85.81 20 ASN B CA 1
ATOM 1558 C C . ASN B 1 20 ? 11.094 2.127 14.875 1 85.81 20 ASN B C 1
ATOM 1560 O O . ASN B 1 20 ? 11.766 3.045 15.352 1 85.81 20 ASN B O 1
ATOM 1564 N N . SER B 1 21 ? 10.133 2.307 14.016 1 87.69 21 SER B N 1
ATOM 1565 C CA . SER B 1 21 ? 9.57 3.617 13.703 1 87.69 21 SER B CA 1
ATOM 1566 C C . SER B 1 21 ? 10.562 4.469 12.914 1 87.69 21 SER B C 1
ATOM 1568 O O . SER B 1 21 ? 10.469 5.695 12.906 1 87.69 21 SER B O 1
ATOM 1570 N N . SER B 1 22 ? 11.492 3.816 12.359 1 88 22 SER B N 1
ATOM 1571 C CA . SER B 1 22 ? 12.492 4.531 11.57 1 88 22 SER B CA 1
ATOM 1572 C C . SER B 1 22 ? 12.094 4.578 10.094 1 88 22 SER B C 1
ATOM 1574 O O . SER B 1 22 ? 11.492 3.635 9.578 1 88 22 SER B O 1
ATOM 1576 N N . VAL B 1 23 ? 12.5 5.719 9.438 1 91 23 VAL B N 1
ATOM 1577 C CA . VAL B 1 23 ? 12.25 5.879 8.008 1 91 23 VAL B CA 1
ATOM 1578 C C . VAL B 1 23 ? 13.555 5.734 7.234 1 91 23 VAL B C 1
ATOM 1580 O O . VAL B 1 23 ? 13.672 6.219 6.105 1 91 23 VAL B O 1
ATOM 1583 N N . GLY B 1 24 ? 14.57 5.078 7.906 1 90.31 24 GLY B N 1
ATOM 1584 C CA . GLY B 1 24 ? 15.875 4.902 7.293 1 90.31 24 GLY B CA 1
ATOM 1585 C C . GLY B 1 24 ? 15.82 4.148 5.977 1 90.31 24 GLY B C 1
ATOM 1586 O O . GLY B 1 24 ? 16.688 4.316 5.121 1 90.31 24 GLY B O 1
ATOM 1587 N N . TRP B 1 25 ? 14.781 3.373 5.738 1 89.75 25 TRP B N 1
ATOM 1588 C CA . TRP B 1 25 ? 14.594 2.598 4.52 1 89.75 25 TRP B CA 1
ATOM 1589 C C . TRP B 1 25 ? 14.484 3.512 3.303 1 89.75 25 TRP B C 1
ATOM 1591 O O . TRP B 1 25 ? 14.734 3.088 2.174 1 89.75 25 TRP B O 1
ATOM 1601 N N . LEU B 1 26 ? 14.055 4.781 3.459 1 92.12 26 LEU B N 1
ATOM 1602 C CA . LEU B 1 26 ? 13.93 5.734 2.363 1 92.12 26 LEU B CA 1
ATOM 1603 C C . LEU B 1 26 ? 15.273 5.977 1.697 1 92.12 26 LEU B C 1
ATOM 1605 O O . LEU B 1 26 ? 15.344 6.273 0.501 1 92.12 26 LEU B O 1
ATOM 1609 N N . GLU B 1 27 ? 16.297 5.871 2.498 1 90.62 27 GLU B N 1
ATOM 1610 C CA . GLU B 1 27 ? 17.656 6.102 1.979 1 90.62 27 GLU B CA 1
ATOM 1611 C C . GLU B 1 27 ? 18.062 5.004 0.998 1 90.62 27 GLU B C 1
ATOM 1613 O O . GLU B 1 27 ? 19.016 5.172 0.236 1 90.62 27 GLU B O 1
ATOM 1618 N N . LYS B 1 28 ? 17.391 3.875 1.013 1 90.44 28 LYS B N 1
ATOM 1619 C CA . LYS B 1 28 ? 17.688 2.75 0.136 1 90.44 28 LYS B CA 1
ATOM 1620 C C . LYS B 1 28 ? 17.172 2.992 -1.276 1 90.44 28 LYS B C 1
ATOM 1622 O O . LYS B 1 28 ? 17.5 2.252 -2.203 1 90.44 28 LYS B O 1
ATOM 1627 N N . ILE B 1 29 ? 16.328 4.008 -1.455 1 93.69 29 ILE B N 1
ATOM 1628 C CA . ILE B 1 29 ? 15.805 4.367 -2.771 1 93.69 29 ILE B CA 1
ATOM 1629 C C . ILE B 1 29 ? 16.75 5.359 -3.443 1 93.69 29 ILE B C 1
ATOM 1631 O O . ILE B 1 29 ? 16.844 6.516 -3.023 1 93.69 29 ILE B O 1
ATOM 1635 N N . PRO B 1 30 ? 17.422 4.91 -4.516 1 92.94 30 PRO B N 1
ATOM 1636 C CA . PRO B 1 30 ? 18.328 5.824 -5.199 1 92.94 30 PRO B CA 1
ATOM 1637 C C . PRO B 1 30 ? 17.625 7.066 -5.746 1 92.94 30 PRO B C 1
ATOM 1639 O O . PRO B 1 30 ? 16.516 6.969 -6.266 1 92.94 30 PRO B O 1
ATOM 1642 N N . ASN B 1 31 ? 18.219 8.148 -5.508 1 95.44 31 ASN B N 1
ATOM 1643 C CA . ASN B 1 31 ? 17.719 9.422 -6.008 1 95.44 31 ASN B CA 1
ATOM 1644 C C . ASN B 1 31 ? 18.844 10.289 -6.555 1 95.44 31 ASN B C 1
ATOM 1646 O O . ASN B 1 31 ? 19.109 11.375 -6.031 1 95.44 31 ASN B O 1
ATOM 1650 N N . PRO B 1 32 ? 19.438 9.867 -7.664 1 93.06 32 PRO B N 1
ATOM 1651 C CA . PRO B 1 32 ? 20.609 10.578 -8.188 1 93.06 32 PRO B CA 1
ATOM 1652 C C . PRO B 1 32 ? 20.266 11.977 -8.695 1 93.06 32 PRO B C 1
ATOM 1654 O O . PRO B 1 32 ? 21.125 12.867 -8.672 1 93.06 32 PRO B O 1
ATOM 1657 N N . LYS B 1 33 ? 19.094 12.258 -9.188 1 94.44 33 LYS B N 1
ATOM 1658 C CA . LYS B 1 33 ? 18.688 13.562 -9.703 1 94.44 33 LYS B CA 1
ATOM 1659 C C . LYS B 1 33 ? 18.203 14.469 -8.578 1 94.44 33 LYS B C 1
ATOM 1661 O O . LYS B 1 33 ? 17.828 15.617 -8.812 1 94.44 33 LYS B O 1
ATOM 1666 N N . ARG B 1 34 ? 18.203 14.016 -7.344 1 93 34 ARG B N 1
ATOM 1667 C CA . ARG B 1 34 ? 17.812 14.758 -6.148 1 93 34 ARG B CA 1
ATOM 1668 C C . ARG B 1 34 ? 16.406 15.336 -6.305 1 93 34 ARG B C 1
ATOM 1670 O O . ARG B 1 34 ? 16.188 16.516 -6.047 1 93 34 ARG B O 1
ATOM 1677 N N . LEU B 1 35 ? 15.523 14.484 -6.812 1 94.81 35 LEU B N 1
ATOM 1678 C CA . LEU B 1 35 ? 14.117 14.867 -6.938 1 94.81 35 LEU B CA 1
ATOM 1679 C C . LEU B 1 35 ? 13.508 15.125 -5.566 1 94.81 35 LEU B C 1
ATOM 1681 O O . LEU B 1 35 ? 13.773 14.398 -4.609 1 94.81 35 LEU B O 1
ATOM 1685 N N . ASP B 1 36 ? 12.711 16.203 -5.453 1 95.06 36 ASP B N 1
ATOM 1686 C CA . ASP B 1 36 ? 12.062 16.453 -4.172 1 95.06 36 ASP B CA 1
ATOM 1687 C C . ASP B 1 36 ? 10.602 16.016 -4.203 1 95.06 36 ASP B C 1
ATOM 1689 O O . ASP B 1 36 ? 9.867 16.188 -3.229 1 95.06 36 ASP B O 1
ATOM 1693 N N . TYR B 1 37 ? 10.141 15.508 -5.402 1 96.25 37 TYR B N 1
ATOM 1694 C CA . TYR B 1 37 ? 8.82 14.93 -5.613 1 96.25 37 TYR B CA 1
ATOM 1695 C C . TYR B 1 37 ? 7.723 15.961 -5.371 1 96.25 37 TYR B C 1
ATOM 1697 O O . TYR B 1 37 ? 6.648 15.625 -4.867 1 96.25 37 TYR B O 1
ATOM 1705 N N . GLY B 1 38 ? 7.996 17.297 -5.594 1 96.88 38 GLY B N 1
ATOM 1706 C CA . GLY B 1 38 ? 7.02 18.359 -5.441 1 96.88 38 GLY B CA 1
ATOM 1707 C C . GLY B 1 38 ? 6.906 18.859 -4.02 1 96.88 38 GLY B C 1
ATOM 1708 O O . GLY B 1 38 ? 6.031 19.688 -3.711 1 96.88 38 GLY B O 1
ATOM 1709 N N . TYR B 1 39 ? 7.789 18.438 -3.195 1 97.31 39 TYR B N 1
ATOM 1710 C CA . TYR B 1 39 ? 7.73 18.766 -1.773 1 97.31 39 TYR B CA 1
ATOM 1711 C C . TYR B 1 39 ? 7.773 20.266 -1.555 1 97.31 39 TYR B C 1
ATOM 1713 O O . TYR B 1 39 ? 6.949 20.812 -0.818 1 97.31 39 TYR B O 1
ATOM 1721 N N . SER B 1 40 ? 8.727 20.953 -2.184 1 97.44 40 SER B N 1
ATOM 1722 C CA . SER B 1 40 ? 8.883 22.375 -1.983 1 97.44 40 SER B CA 1
ATOM 1723 C C . SER B 1 40 ? 7.617 23.141 -2.371 1 97.44 40 SER B C 1
ATOM 1725 O O . SER B 1 40 ? 7.164 24.016 -1.636 1 97.44 40 SER B O 1
ATOM 1727 N N . GLU B 1 41 ? 7.082 22.812 -3.498 1 97.62 41 GLU B N 1
ATOM 1728 C CA . GLU B 1 41 ? 5.852 23.438 -3.955 1 97.62 41 GLU B CA 1
ATOM 1729 C C . GLU B 1 41 ? 4.703 23.188 -2.986 1 97.62 41 GLU B C 1
ATOM 1731 O O . GLU B 1 41 ? 3.916 24.078 -2.691 1 97.62 41 GLU B O 1
ATOM 1736 N N . PHE B 1 42 ? 4.578 21.984 -2.529 1 98.31 42 PHE B N 1
ATOM 1737 C CA . PHE B 1 42 ? 3.557 21.609 -1.556 1 98.31 42 PHE B CA 1
ATOM 1738 C C . PHE B 1 42 ? 3.748 22.375 -0.252 1 98.31 42 PHE B C 1
ATOM 1740 O O . PHE B 1 42 ? 2.811 23 0.252 1 98.31 42 PHE B O 1
ATOM 1747 N N . TYR B 1 43 ? 4.953 22.344 0.234 1 98.06 43 TYR B N 1
ATOM 1748 C CA . TYR B 1 43 ? 5.293 22.938 1.521 1 98.06 43 TYR B CA 1
ATOM 1749 C C . TYR B 1 43 ? 5.004 24.438 1.516 1 98.06 43 TYR B C 1
ATOM 1751 O O . TYR B 1 43 ? 4.566 24.984 2.525 1 98.06 43 TYR B O 1
ATOM 1759 N N . ASP B 1 44 ? 5.219 25.062 0.424 1 98 44 ASP B N 1
ATOM 1760 C CA . ASP B 1 44 ? 4.977 26.5 0.286 1 98 44 ASP B CA 1
ATOM 1761 C C . ASP B 1 44 ? 3.508 26.828 0.531 1 98 44 ASP B C 1
ATOM 1763 O O . ASP B 1 44 ? 3.18 27.938 0.942 1 98 44 ASP B O 1
ATOM 1767 N N . LYS B 1 45 ? 2.662 25.891 0.342 1 98.19 45 LYS B N 1
ATOM 1768 C CA . LYS B 1 45 ? 1.228 26.125 0.479 1 98.19 45 LYS B CA 1
ATOM 1769 C C . LYS B 1 45 ? 0.735 25.719 1.866 1 98.19 45 LYS B C 1
ATOM 1771 O O . LYS B 1 45 ? -0.42 25.969 2.217 1 98.19 45 LYS B O 1
ATOM 1776 N N . VAL B 1 46 ? 1.582 25.094 2.627 1 98.62 46 VAL B N 1
ATOM 1777 C CA . VAL B 1 46 ? 1.224 24.609 3.959 1 98.62 46 VAL B CA 1
ATOM 1778 C C . VAL B 1 46 ? 1.296 25.766 4.957 1 98.62 46 VAL B C 1
ATOM 1780 O O . VAL B 1 46 ? 2.266 26.516 4.969 1 98.62 46 VAL B O 1
ATOM 1783 N N . GLU B 1 47 ? 0.275 25.875 5.754 1 98.44 47 GLU B N 1
ATOM 1784 C CA . GLU B 1 47 ? 0.285 26.859 6.832 1 98.44 47 GLU B CA 1
ATOM 1785 C C . GLU B 1 47 ? 0.261 26.188 8.203 1 98.44 47 GLU B C 1
ATOM 1787 O O . GLU B 1 47 ? 0.76 26.734 9.18 1 98.44 47 GLU B O 1
ATOM 1792 N N . ILE B 1 48 ? -0.309 24.969 8.242 1 98.69 48 ILE B N 1
ATOM 1793 C CA . ILE B 1 48 ? -0.485 24.25 9.5 1 98.69 48 ILE B CA 1
ATOM 1794 C C . ILE B 1 48 ? 0.031 22.812 9.352 1 98.69 48 ILE B C 1
ATOM 1796 O O . ILE B 1 48 ? -0.21 22.172 8.328 1 98.69 48 ILE B O 1
ATOM 1800 N N . THR B 1 49 ? 0.771 22.344 10.359 1 98.75 49 THR B N 1
ATOM 1801 C CA . THR B 1 49 ? 1.146 20.938 10.398 1 98.75 49 THR B CA 1
ATOM 1802 C C . THR B 1 49 ? 0.505 20.25 11.602 1 98.75 49 THR B C 1
ATOM 1804 O O . THR B 1 49 ? 0.318 20.859 12.648 1 98.75 49 THR B O 1
ATOM 1807 N N . ILE B 1 50 ? 0.17 18.969 11.375 1 98.44 50 ILE B N 1
ATOM 1808 C CA . ILE B 1 50 ? -0.396 18.094 12.406 1 98.44 50 ILE B CA 1
ATOM 1809 C C . ILE B 1 50 ? 0.386 16.781 12.461 1 98.44 50 ILE B C 1
ATOM 1811 O O . ILE B 1 50 ? 0.655 16.172 11.422 1 98.44 50 ILE B O 1
ATOM 1815 N N . GLN B 1 51 ? 0.74 16.422 13.672 1 97.88 51 GLN B N 1
ATOM 1816 C CA . GLN B 1 51 ? 1.405 15.125 13.82 1 97.88 51 GLN B CA 1
ATOM 1817 C C . GLN B 1 51 ? 1.147 14.531 15.195 1 97.88 51 GLN B C 1
ATOM 1819 O O . GLN B 1 51 ? 0.675 15.227 16.109 1 97.88 51 GLN B O 1
ATOM 1824 N N . GLY B 1 52 ? 1.323 13.25 15.297 1 95.88 52 GLY B N 1
ATOM 1825 C CA . GLY B 1 52 ? 1.276 12.602 16.594 1 95.88 52 GLY B CA 1
ATOM 1826 C C . GLY B 1 52 ? 2.574 12.727 17.375 1 95.88 52 GLY B C 1
ATOM 1827 O O . GLY B 1 52 ? 3.605 13.094 16.812 1 95.88 52 GLY B O 1
ATOM 1828 N N . ASN B 1 53 ? 2.508 12.297 18.609 1 93.94 53 ASN B N 1
ATOM 1829 C CA . ASN B 1 53 ? 3.643 12.438 19.516 1 93.94 53 ASN B CA 1
ATOM 1830 C C . ASN B 1 53 ? 4.824 11.578 19.078 1 93.94 53 ASN B C 1
ATOM 1832 O O . ASN B 1 53 ? 5.969 12.023 19.109 1 93.94 53 ASN B O 1
ATOM 1836 N N . THR B 1 54 ? 4.543 10.359 18.688 1 91.88 54 THR B N 1
ATOM 1837 C CA . THR B 1 54 ? 5.609 9.461 18.25 1 91.88 54 THR B CA 1
ATOM 1838 C C . THR B 1 54 ? 6.316 10.016 17.016 1 91.88 54 THR B C 1
ATOM 1840 O O . THR B 1 54 ? 7.543 9.977 16.922 1 91.88 54 THR B O 1
ATOM 1843 N N . THR B 1 55 ? 5.574 10.492 16.062 1 94.31 55 THR B N 1
ATOM 1844 C CA . THR B 1 55 ? 6.137 11.102 14.859 1 94.31 55 THR B CA 1
ATOM 1845 C C . THR B 1 55 ? 6.953 12.344 15.211 1 94.31 55 THR B C 1
ATOM 1847 O O . THR B 1 55 ? 8.047 12.539 14.688 1 94.31 55 THR B O 1
ATOM 1850 N N . TYR B 1 56 ? 6.465 13.156 16.141 1 95.81 56 TYR B N 1
ATOM 1851 C CA . TYR B 1 56 ? 7.184 14.352 16.562 1 95.81 56 TYR B CA 1
ATOM 1852 C C . TYR B 1 56 ? 8.531 13.992 17.172 1 95.81 56 TYR B C 1
ATOM 1854 O O . TYR B 1 56 ? 9.547 14.609 16.844 1 95.81 56 TYR B O 1
ATOM 1862 N N . ASP B 1 57 ? 8.578 12.953 18 1 92.31 57 ASP B N 1
ATOM 1863 C CA . ASP B 1 57 ? 9.82 12.477 18.594 1 92.31 57 ASP B CA 1
ATOM 1864 C C . ASP B 1 57 ? 10.828 12.07 17.516 1 92.31 57 ASP B C 1
ATOM 1866 O O . ASP B 1 57 ? 12.023 12.352 17.641 1 92.31 57 ASP B O 1
ATOM 1870 N N . GLN B 1 58 ? 10.32 11.477 16.5 1 91.19 58 GLN B N 1
ATOM 1871 C CA . GLN B 1 58 ? 11.18 11.055 15.398 1 91.19 58 GLN B CA 1
ATOM 1872 C C . GLN B 1 58 ? 11.727 12.25 14.633 1 91.19 58 GLN B C 1
ATOM 1874 O O . GLN B 1 58 ? 12.891 12.273 14.242 1 91.19 58 GLN B O 1
ATOM 1879 N N . VAL B 1 59 ? 10.852 13.188 14.352 1 93 59 VAL B N 1
ATOM 1880 C CA . VAL B 1 59 ? 11.25 14.398 13.648 1 93 59 VAL B CA 1
ATOM 1881 C C . VAL B 1 59 ? 12.367 15.102 14.422 1 93 59 VAL B C 1
ATOM 1883 O O . VAL B 1 59 ? 13.336 15.586 13.828 1 93 59 VAL B O 1
ATOM 1886 N N . LEU B 1 60 ? 12.266 15.172 15.766 1 91.38 60 LEU B N 1
ATOM 1887 C CA . LEU B 1 60 ? 13.266 15.82 16.609 1 91.38 60 LEU B CA 1
ATOM 1888 C C . LEU B 1 60 ? 14.578 15.039 16.594 1 91.38 60 LEU B C 1
ATOM 1890 O O . LEU B 1 60 ? 15.641 15.594 16.859 1 91.38 60 LEU B O 1
ATOM 1894 N N . GLY B 1 61 ? 14.406 13.734 16.312 1 84.56 61 GLY B N 1
ATOM 1895 C CA . GLY B 1 61 ? 15.586 12.883 16.328 1 84.56 61 GLY B CA 1
ATOM 1896 C C . GLY B 1 61 ? 16.469 13.07 15.109 1 84.56 61 GLY B C 1
ATOM 1897 O O . GLY B 1 61 ? 17.609 12.602 15.086 1 84.56 61 GLY B O 1
ATOM 1898 N N . PHE B 1 62 ? 15.922 13.758 14.234 1 78.88 62 PHE B N 1
ATOM 1899 C CA . PHE B 1 62 ? 16.734 14.039 13.055 1 78.88 62 PHE B CA 1
ATOM 1900 C C . PHE B 1 62 ? 17.844 15.023 13.383 1 78.88 62 PHE B C 1
ATOM 1902 O O . PHE B 1 62 ? 17.688 15.875 14.258 1 78.88 62 PHE B O 1
ATOM 1909 N N . ASP B 1 63 ? 19.078 14.805 13.141 1 77.94 63 ASP B N 1
ATOM 1910 C CA . ASP B 1 63 ? 20.25 15.641 13.422 1 77.94 63 ASP B CA 1
ATOM 1911 C C . ASP B 1 63 ? 20.156 16.969 12.68 1 77.94 63 ASP B C 1
ATOM 1913 O O . ASP B 1 63 ? 21.156 17.469 12.156 1 77.94 63 ASP B O 1
ATOM 1917 N N . THR B 1 64 ? 18.938 17.438 12.57 1 80.69 64 THR B N 1
ATOM 1918 C CA . THR B 1 64 ? 18.719 18.719 11.898 1 80.69 64 THR B CA 1
ATOM 1919 C C . THR B 1 64 ? 17.781 19.609 12.711 1 80.69 64 THR B C 1
ATOM 1921 O O . THR B 1 64 ? 17.188 19.156 13.688 1 80.69 64 THR B O 1
ATOM 1924 N N . GLU B 1 65 ? 17.828 20.891 12.391 1 90.19 65 GLU B N 1
ATOM 1925 C CA . GLU B 1 65 ? 16.844 21.812 12.977 1 90.19 65 GLU B CA 1
ATOM 1926 C C . GLU B 1 65 ? 15.422 21.375 12.656 1 90.19 65 GLU B C 1
ATOM 1928 O O . GLU B 1 65 ? 15.18 20.719 11.648 1 90.19 65 GLU B O 1
ATOM 1933 N N . PHE B 1 66 ? 14.547 21.688 13.641 1 94.88 66 PHE B N 1
ATOM 1934 C CA . PHE B 1 66 ? 13.133 21.406 13.398 1 94.88 66 PHE B CA 1
ATOM 1935 C C . PHE B 1 66 ? 12.711 21.891 12.016 1 94.88 66 PHE B C 1
ATOM 1937 O O . PHE B 1 66 ? 12.836 23.078 11.703 1 94.88 66 PHE B O 1
ATOM 1944 N N . PRO B 1 67 ? 12.172 21.031 11.211 1 94.75 67 PRO B N 1
ATOM 1945 C CA . PRO B 1 67 ? 12.07 21.344 9.789 1 94.75 67 PRO B CA 1
ATOM 1946 C C . PRO B 1 67 ? 10.836 22.172 9.453 1 94.75 67 PRO B C 1
ATOM 1948 O O . PRO B 1 67 ? 10.688 22.641 8.32 1 94.75 67 PRO B O 1
ATOM 1951 N N . TYR B 1 68 ? 9.984 22.438 10.375 1 97.25 68 TYR B N 1
ATOM 1952 C CA . TYR B 1 68 ? 8.734 23.109 10.023 1 97.25 68 TYR B CA 1
ATOM 1953 C C . TYR B 1 68 ? 8.617 24.453 10.727 1 97.25 68 TYR B C 1
ATOM 1955 O O . TYR B 1 68 ? 7.52 24.875 11.094 1 97.25 68 TYR B O 1
ATOM 1963 N N . LYS B 1 69 ? 9.703 25.062 10.906 1 95.12 69 LYS B N 1
ATOM 1964 C CA . LYS B 1 69 ? 9.719 26.391 11.5 1 95.12 69 LYS B CA 1
ATOM 1965 C C . LYS B 1 69 ? 8.898 27.375 10.664 1 95.12 69 LYS B C 1
ATOM 1967 O O . LYS B 1 69 ? 8.953 27.359 9.438 1 95.12 69 LYS B O 1
ATOM 1972 N N . GLY B 1 70 ? 8.156 28.25 11.336 1 95.38 70 GLY B N 1
ATOM 1973 C CA . GLY B 1 70 ? 7.383 29.266 10.633 1 95.38 70 GLY B CA 1
ATOM 1974 C C . GLY B 1 70 ? 5.953 28.844 10.359 1 95.38 70 GLY B C 1
ATOM 1975 O O . GLY B 1 70 ? 5.141 29.641 9.898 1 95.38 70 GLY B O 1
ATOM 1976 N N . LYS B 1 71 ? 5.676 27.625 10.609 1 98.19 71 LYS B N 1
ATOM 1977 C CA . LYS B 1 71 ? 4.305 27.141 10.484 1 98.19 71 LYS B CA 1
ATOM 1978 C C . LYS B 1 71 ? 3.627 27.062 11.852 1 98.19 71 LYS B C 1
ATOM 1980 O O . LYS B 1 71 ? 4.285 27.188 12.883 1 98.19 71 LYS B O 1
ATOM 1985 N N . ASP B 1 72 ? 2.318 26.969 11.797 1 98.12 72 ASP B N 1
ATOM 1986 C CA . ASP B 1 72 ? 1.596 26.594 13.008 1 98.12 72 ASP B CA 1
ATOM 1987 C C . ASP B 1 72 ? 1.591 25.078 13.203 1 98.12 72 ASP B C 1
ATOM 1989 O O . ASP B 1 72 ? 0.887 24.359 12.5 1 98.12 72 ASP B O 1
ATOM 1993 N N . ASN B 1 73 ? 2.393 24.641 14.203 1 98.62 73 ASN B N 1
ATOM 1994 C CA . ASN B 1 73 ? 2.623 23.203 14.375 1 98.62 73 ASN B CA 1
ATOM 1995 C C . ASN B 1 73 ? 1.874 22.656 15.586 1 98.62 73 ASN B C 1
ATOM 1997 O O . ASN B 1 73 ? 2.039 23.156 16.703 1 98.62 73 ASN B O 1
ATOM 2001 N N . TYR B 1 74 ? 1.087 21.562 15.344 1 98.69 74 TYR B N 1
ATOM 2002 C CA . TYR B 1 74 ? 0.315 20.953 16.422 1 98.69 74 TYR B CA 1
ATOM 2003 C C . TYR B 1 74 ? 0.673 19.484 16.578 1 98.69 74 TYR B C 1
ATOM 2005 O O . TYR B 1 74 ? 0.842 18.766 15.578 1 98.69 74 TYR B O 1
ATOM 2013 N N . VAL B 1 75 ? 0.833 19.047 17.828 1 98.44 75 VAL B N 1
ATOM 2014 C CA . VAL B 1 75 ? 1.108 17.656 18.156 1 98.44 75 VAL B CA 1
ATOM 2015 C C . VAL B 1 75 ? 0.009 17.109 19.078 1 98.44 75 VAL B C 1
ATOM 2017 O O . VAL B 1 75 ? -0.254 17.672 20.141 1 98.44 75 VAL B O 1
ATOM 2020 N N . PHE B 1 76 ? -0.601 16.078 18.641 1 97.69 76 PHE B N 1
ATOM 2021 C CA . PHE B 1 76 ? -1.59 15.438 19.5 1 97.69 76 PHE B CA 1
ATOM 2022 C C . PHE B 1 76 ? -0.912 14.555 20.547 1 97.69 76 PHE B C 1
ATOM 2024 O O . PHE B 1 76 ? 0.002 13.797 20.219 1 97.69 76 PHE B O 1
ATOM 2031 N N . THR B 1 77 ? -1.302 14.68 21.703 1 95.38 77 THR B N 1
ATOM 2032 C CA . THR B 1 77 ? -0.752 13.914 22.812 1 95.38 77 THR B CA 1
ATOM 2033 C C . THR B 1 77 ? -1.829 13.617 23.844 1 95.38 77 THR B C 1
ATOM 2035 O O . THR B 1 77 ? -2.826 14.336 23.938 1 95.38 77 THR B O 1
ATOM 2038 N N . ARG B 1 78 ? -1.681 12.531 24.609 1 91.5 78 ARG B N 1
ATOM 2039 C CA . ARG B 1 78 ? -2.578 12.195 25.703 1 91.5 78 ARG B CA 1
ATOM 2040 C C . ARG B 1 78 ? -2.162 12.898 26.984 1 91.5 78 ARG B C 1
ATOM 2042 O O . ARG B 1 78 ? -2.916 12.922 27.969 1 91.5 78 ARG B O 1
ATOM 2049 N N . ARG B 1 79 ? -0.954 13.445 26.953 1 90.5 79 ARG B N 1
ATOM 2050 C CA . ARG B 1 79 ? -0.426 14.133 28.125 1 90.5 79 ARG B CA 1
ATOM 2051 C C . ARG B 1 79 ? -1.089 15.492 28.297 1 90.5 79 ARG B C 1
ATOM 2053 O O . ARG B 1 79 ? -0.875 16.406 27.5 1 90.5 79 ARG B O 1
ATOM 2060 N N . LYS B 1 80 ? -1.772 15.727 29.453 1 90.94 80 LYS B N 1
ATOM 2061 C CA . LYS B 1 80 ? -2.549 16.938 29.688 1 90.94 80 LYS B CA 1
ATOM 2062 C C . LYS B 1 80 ? -1.66 18.078 30.203 1 90.94 80 LYS B C 1
ATOM 2064 O O . LYS B 1 80 ? -2.047 19.234 30.156 1 90.94 80 LYS B O 1
ATOM 2069 N N . ASP B 1 81 ? -0.564 17.672 30.672 1 92.69 81 ASP B N 1
ATOM 2070 C CA . ASP B 1 81 ? 0.323 18.656 31.281 1 92.69 81 ASP B CA 1
ATOM 2071 C C . ASP B 1 81 ? 1.148 19.375 30.219 1 92.69 81 ASP B C 1
ATOM 2073 O O . ASP B 1 81 ? 1.737 20.422 30.5 1 92.69 81 ASP B O 1
ATOM 2077 N N . LEU B 1 82 ? 1.142 18.906 29.016 1 92.06 82 LEU B N 1
ATOM 2078 C CA . LEU B 1 82 ? 1.912 19.516 27.938 1 92.06 82 LEU B CA 1
ATOM 2079 C C . LEU B 1 82 ? 1.063 20.516 27.172 1 92.06 82 LEU B C 1
ATOM 2081 O O . LEU B 1 82 ? -0.039 20.188 26.719 1 92.06 82 LEU B O 1
ATOM 2085 N N . LYS B 1 83 ? 1.661 21.766 27.062 1 93.38 83 LYS B N 1
ATOM 2086 C CA . LYS B 1 83 ? 0.911 22.797 26.328 1 93.38 83 LYS B CA 1
ATOM 2087 C C . LYS B 1 83 ? 1.664 23.25 25.078 1 93.38 83 LYS B C 1
ATOM 2089 O O . LYS B 1 83 ? 1.105 23.25 23.984 1 93.38 83 LYS B O 1
ATOM 2094 N N . LYS B 1 84 ? 2.91 23.672 25.297 1 96.5 84 LYS B N 1
ATOM 2095 C CA . LYS B 1 84 ? 3.713 24.156 24.172 1 96.5 84 LYS B CA 1
ATOM 2096 C C . LYS B 1 84 ? 5.203 23.969 24.453 1 96.5 84 LYS B C 1
ATOM 2098 O O . LYS B 1 84 ? 5.629 23.906 25.609 1 96.5 84 LYS B O 1
ATOM 2103 N N . ASP B 1 85 ? 5.977 23.75 23.375 1 95.25 85 ASP B N 1
ATOM 2104 C CA . ASP B 1 85 ? 7.43 23.875 23.438 1 95.25 85 ASP B CA 1
ATOM 2105 C C . ASP B 1 85 ? 7.945 24.812 22.359 1 95.25 85 ASP B C 1
ATOM 2107 O O . ASP B 1 85 ? 7.191 25.641 21.828 1 95.25 85 ASP B O 1
ATOM 2111 N N . GLU B 1 86 ? 9.219 24.844 22.094 1 94.62 86 GLU B N 1
ATOM 2112 C CA . GLU B 1 86 ? 9.812 25.812 21.188 1 94.62 86 GLU B CA 1
ATOM 2113 C C . GLU B 1 86 ? 9.312 25.609 19.766 1 94.62 86 GLU B C 1
ATOM 2115 O O . GLU B 1 86 ? 9.391 26.531 18.938 1 94.62 86 GLU B O 1
ATOM 2120 N N . ASN B 1 87 ? 8.766 24.422 19.5 1 96.56 87 ASN B N 1
ATOM 2121 C CA . ASN B 1 87 ? 8.492 24.062 18.109 1 96.56 87 ASN B CA 1
ATOM 2122 C C . ASN B 1 87 ? 7 23.891 17.859 1 96.56 87 ASN B C 1
ATOM 2124 O O . ASN B 1 87 ? 6.52 24.141 16.75 1 96.56 87 ASN B O 1
ATOM 2128 N N . VAL B 1 88 ? 6.254 23.469 18.938 1 98 88 VAL B N 1
ATOM 2129 C CA . VAL B 1 88 ? 4.906 23 18.641 1 98 88 VAL B CA 1
ATOM 2130 C C . VAL B 1 88 ? 3.959 23.391 19.766 1 98 88 VAL B C 1
ATOM 2132 O O . VAL B 1 88 ? 4.398 23.703 20.875 1 98 88 VAL B O 1
ATOM 2135 N N . ASN B 1 89 ? 2.645 23.469 19.438 1 98.25 89 ASN B N 1
ATOM 2136 C CA . ASN B 1 89 ? 1.565 23.453 20.422 1 98.25 89 ASN B CA 1
ATOM 2137 C C . ASN B 1 89 ? 1.021 22.031 20.625 1 98.25 89 ASN B C 1
ATOM 2139 O O . ASN B 1 89 ? 0.667 21.359 19.672 1 98.25 89 ASN B O 1
ATOM 2143 N N . TYR B 1 90 ? 0.964 21.656 21.875 1 98.12 90 TYR B N 1
ATOM 2144 C CA . TYR B 1 90 ? 0.404 20.344 22.188 1 98.12 90 TYR B CA 1
ATOM 2145 C C . TYR B 1 90 ? -1.113 20.406 22.328 1 98.12 90 TYR B C 1
ATOM 2147 O O . TYR B 1 90 ? -1.647 21.359 22.906 1 98.12 90 TYR B O 1
ATOM 2155 N N . ILE B 1 91 ? -1.773 19.484 21.703 1 97.94 91 ILE B N 1
ATOM 2156 C CA . ILE B 1 91 ? -3.23 19.406 21.734 1 97.94 91 ILE B CA 1
ATOM 2157 C C . ILE B 1 91 ? -3.672 18.141 22.453 1 97.94 91 ILE B C 1
ATOM 2159 O O . ILE B 1 91 ? -3.283 17.031 22.078 1 97.94 91 ILE B O 1
ATOM 2163 N N . ASN B 1 92 ? -4.512 18.281 23.453 1 95.38 92 ASN B N 1
ATOM 2164 C CA . ASN B 1 92 ? -4.969 17.156 24.25 1 95.38 92 ASN B CA 1
ATOM 2165 C C . ASN B 1 92 ? -6.477 16.953 24.125 1 95.38 92 ASN B C 1
ATOM 2167 O O . ASN B 1 92 ? -7.043 16.062 24.781 1 95.38 92 ASN B O 1
ATOM 2171 N N . GLU B 1 93 ? -7.125 17.703 23.281 1 94.75 93 GLU B N 1
ATOM 2172 C CA . GLU B 1 93 ? -8.547 17.516 23 1 94.75 93 GLU B CA 1
ATOM 2173 C C . GLU B 1 93 ? -8.766 16.5 21.875 1 94.75 93 GLU B C 1
ATOM 2175 O O . GLU B 1 93 ? -7.812 15.891 21.391 1 94.75 93 GLU B O 1
ATOM 2180 N N . ASP B 1 94 ? -10.031 16.328 21.547 1 95.81 94 ASP B N 1
ATOM 2181 C CA . ASP B 1 94 ? -10.367 15.398 20.469 1 95.81 94 ASP B CA 1
ATOM 2182 C C . ASP B 1 94 ? -9.773 15.852 19.141 1 95.81 94 ASP B C 1
ATOM 2184 O O . ASP B 1 94 ? -10.094 16.938 18.656 1 95.81 94 ASP B O 1
ATOM 2188 N N . PRO B 1 95 ? -8.938 15.047 18.578 1 96.94 95 PRO B N 1
ATOM 2189 C CA . PRO B 1 95 ? -8.242 15.453 17.359 1 96.94 95 PRO B CA 1
ATOM 2190 C C . PRO B 1 95 ? -9.203 15.805 16.219 1 96.94 95 PRO B C 1
ATOM 2192 O O . PRO B 1 95 ? -8.953 16.75 15.461 1 96.94 95 PRO B O 1
ATOM 2195 N N . ILE B 1 96 ? -10.258 15.078 16.047 1 96.81 96 ILE B N 1
ATOM 2196 C CA . ILE B 1 96 ? -11.211 15.289 14.961 1 96.81 96 ILE B CA 1
ATOM 2197 C C . ILE B 1 96 ? -11.883 16.656 15.117 1 96.81 96 ILE B C 1
ATOM 2199 O O . ILE B 1 96 ? -11.93 17.438 14.172 1 96.81 96 ILE B O 1
ATOM 2203 N N . ASP B 1 97 ? -12.359 16.938 16.312 1 97.56 97 ASP B N 1
ATOM 2204 C CA . ASP B 1 97 ? -12.992 18.219 16.578 1 97.56 97 ASP B CA 1
ATOM 2205 C C . ASP B 1 97 ? -12.008 19.375 16.375 1 97.56 97 ASP B C 1
ATOM 2207 O O . ASP B 1 97 ? -12.367 20.422 15.836 1 97.56 97 ASP B O 1
ATOM 2211 N N . PHE B 1 98 ? -10.828 19.156 16.891 1 98 98 PHE B N 1
ATOM 2212 C CA . PHE B 1 98 ? -9.797 20.172 16.75 1 98 98 PHE B CA 1
ATOM 2213 C C . PHE B 1 98 ? -9.547 20.5 15.289 1 98 98 PHE B C 1
ATOM 2215 O O . PHE B 1 98 ? -9.555 21.672 14.898 1 98 98 PHE B O 1
ATOM 2222 N N . VAL B 1 99 ? -9.383 19.5 14.414 1 98.12 99 VAL B N 1
ATOM 2223 C CA . VAL B 1 99 ? -9.078 19.703 13 1 98.12 99 VAL B CA 1
ATOM 2224 C C . VAL B 1 99 ? -10.289 20.297 12.297 1 98.12 99 VAL B C 1
ATOM 2226 O O . VAL B 1 99 ? -10.141 21.156 11.422 1 98.12 99 VAL B O 1
ATOM 2229 N N . LYS B 1 100 ? -11.492 19.891 12.656 1 97.56 100 LYS B N 1
ATOM 2230 C CA . LYS B 1 100 ? -12.695 20.5 12.102 1 97.56 100 LYS B CA 1
ATOM 2231 C C . LYS B 1 100 ? -12.719 22.016 12.367 1 97.56 100 LYS B C 1
ATOM 2233 O O . LYS B 1 100 ? -13.125 22.797 11.508 1 97.56 100 LYS B O 1
ATOM 2238 N N . GLY B 1 101 ? -12.352 22.328 13.539 1 97.38 101 GLY B N 1
ATOM 2239 C CA . GLY B 1 101 ? -12.266 23.734 13.875 1 97.38 101 GLY B CA 1
ATOM 2240 C C . GLY B 1 101 ? -11.273 24.484 13.016 1 97.38 101 GLY B C 1
ATOM 2241 O O . GLY B 1 101 ? -11.562 25.594 12.555 1 97.38 101 GLY B O 1
ATOM 2242 N N . LEU B 1 102 ? -10.102 23.906 12.805 1 97.75 102 LEU B N 1
ATOM 2243 C CA . LEU B 1 102 ? -9.086 24.531 11.961 1 97.75 102 LEU B CA 1
ATOM 2244 C C . LEU B 1 102 ? -9.602 24.719 10.539 1 97.75 102 LEU B C 1
ATOM 2246 O O . LEU B 1 102 ? -9.273 25.703 9.883 1 97.75 102 LEU B O 1
ATOM 2250 N N . LYS B 1 103 ? -10.344 23.781 10.055 1 97.25 103 LYS B N 1
ATOM 2251 C CA . LYS B 1 103 ? -10.82 23.766 8.672 1 97.25 103 LYS B CA 1
ATOM 2252 C C . LYS B 1 103 ? -11.789 24.922 8.406 1 97.25 103 LYS B C 1
ATOM 2254 O O . LYS B 1 103 ? -11.969 25.328 7.266 1 97.25 103 LYS B O 1
ATOM 2259 N N . LYS B 1 104 ? -12.461 25.438 9.383 1 95.5 104 LYS B N 1
ATOM 2260 C CA . LYS B 1 104 ? -13.492 26.453 9.242 1 95.5 104 LYS B CA 1
ATOM 2261 C C . LYS B 1 104 ? -12.875 27.812 8.875 1 95.5 104 LYS B C 1
ATOM 2263 O O . LYS B 1 104 ? -13.547 28.672 8.32 1 95.5 104 LYS B O 1
ATOM 22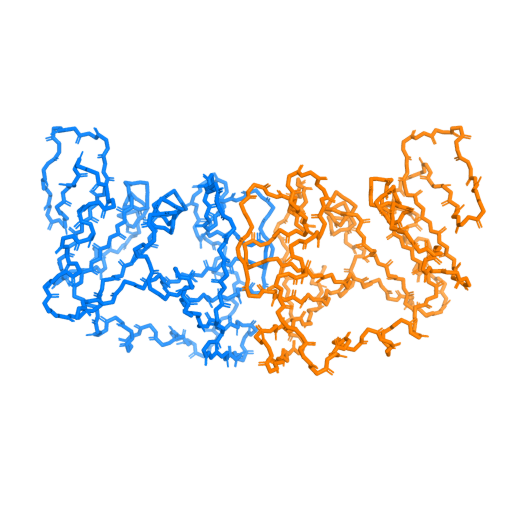68 N N . ASP B 1 105 ? -11.688 27.984 9.203 1 93.69 105 ASP B N 1
ATOM 2269 C CA . ASP B 1 105 ? -10.992 29.234 8.891 1 93.69 105 ASP B CA 1
ATOM 2270 C C . ASP B 1 105 ? -10.375 29.188 7.496 1 93.69 105 ASP B C 1
ATOM 2272 O O . ASP B 1 105 ? -9.992 28.125 7.02 1 93.69 105 ASP B O 1
ATOM 2276 N N . PRO B 1 106 ? -10.344 30.344 6.891 1 95 106 PRO B N 1
ATOM 2277 C CA . PRO B 1 106 ? -9.617 30.359 5.617 1 95 106 PRO B CA 1
ATOM 2278 C C . PRO B 1 106 ? -8.109 30.25 5.793 1 95 106 PRO B C 1
ATOM 2280 O O . PRO B 1 106 ? -7.59 30.484 6.887 1 95 106 PRO B O 1
ATOM 2283 N N . GLY B 1 107 ? -7.418 29.859 4.723 1 96.31 107 GLY B N 1
ATOM 2284 C CA . GLY B 1 107 ? -5.969 29.766 4.777 1 96.31 107 GLY B CA 1
ATOM 2285 C C . GLY B 1 107 ? -5.414 28.641 3.92 1 96.31 107 GLY B C 1
ATOM 2286 O O . GLY B 1 107 ? -6.117 28.109 3.057 1 96.31 107 GLY B O 1
ATOM 2287 N N . GLY B 1 108 ? -4.145 28.375 4.137 1 97.75 108 GLY B N 1
ATOM 2288 C CA . GLY B 1 108 ? -3.438 27.391 3.35 1 97.75 108 GLY B CA 1
ATOM 2289 C C . GLY B 1 108 ? -3.709 25.969 3.801 1 97.75 108 GLY B C 1
ATOM 2290 O O . GLY B 1 108 ? -4.672 25.703 4.523 1 97.75 108 GLY B O 1
ATOM 2291 N N . ILE B 1 109 ? -2.922 25.109 3.377 1 98.56 109 ILE B N 1
ATOM 2292 C CA . ILE B 1 109 ? -3.082 23.672 3.58 1 98.56 109 ILE B CA 1
ATOM 2293 C C . ILE B 1 109 ? -2.773 23.328 5.035 1 98.56 109 ILE B C 1
ATOM 2295 O O . ILE B 1 109 ? -1.837 23.859 5.625 1 98.56 109 ILE B O 1
ATOM 2299 N N . ILE B 1 110 ? -3.611 22.469 5.578 1 98.81 110 ILE B N 1
ATOM 2300 C CA . ILE B 1 110 ? -3.283 21.734 6.789 1 98.81 110 ILE B CA 1
ATOM 2301 C C . ILE B 1 110 ? -2.625 20.406 6.418 1 98.81 110 ILE B C 1
ATOM 2303 O O . ILE B 1 110 ? -3.264 19.531 5.824 1 98.81 110 ILE B O 1
ATOM 2307 N N . TRP B 1 111 ? -1.351 20.266 6.719 1 98.81 111 TRP B N 1
ATOM 2308 C CA . TRP B 1 111 ? -0.588 19.062 6.387 1 98.81 111 TRP B CA 1
ATOM 2309 C C . TRP B 1 111 ? -0.579 18.078 7.551 1 98.81 111 TRP B C 1
ATOM 2311 O O . TRP B 1 111 ? -0.067 18.391 8.633 1 98.81 111 TRP B O 1
ATOM 2321 N N . VAL B 1 112 ? -1.145 16.922 7.355 1 98.31 112 VAL B N 1
ATOM 2322 C CA . VAL B 1 112 ? -0.992 15.82 8.305 1 98.31 112 VAL B CA 1
ATOM 2323 C C . VAL B 1 112 ? 0.309 15.07 8.031 1 98.31 112 VAL B C 1
ATOM 2325 O O . VAL B 1 112 ? 0.395 14.297 7.078 1 98.31 112 VAL B O 1
ATOM 2328 N N . ILE B 1 113 ? 1.265 15.242 8.859 1 97.38 113 ILE B N 1
ATOM 2329 C CA . ILE B 1 113 ? 2.582 14.633 8.695 1 97.38 113 ILE B CA 1
ATOM 2330 C C . ILE B 1 113 ? 2.514 13.148 9.039 1 97.38 113 ILE B C 1
ATOM 2332 O O . ILE B 1 113 ? 3.145 12.32 8.375 1 97.38 113 ILE B O 1
ATOM 2336 N N . GLY B 1 114 ? 1.791 12.836 9.977 1 92.94 114 GLY B N 1
ATOM 2337 C CA . GLY B 1 114 ? 1.652 11.492 10.508 1 92.94 114 GLY B CA 1
ATOM 2338 C C . GLY B 1 114 ? 1.502 11.461 12.016 1 92.94 114 GLY B C 1
ATOM 2339 O O . GLY B 1 114 ? 1.188 12.477 12.641 1 92.94 114 GLY B O 1
ATOM 2340 N N . GLY B 1 115 ? 1.624 10.344 12.531 1 93.12 115 GLY B N 1
ATOM 2341 C CA . GLY B 1 115 ? 1.952 9.008 12.07 1 93.12 115 GLY B CA 1
ATOM 2342 C C . GLY B 1 115 ? 0.729 8.172 11.734 1 93.12 115 GLY B C 1
ATOM 2343 O O . GLY B 1 115 ? -0.349 8.711 11.484 1 93.12 115 GLY B O 1
ATOM 2344 N N . GLY B 1 116 ? 0.884 6.859 11.688 1 92.62 116 GLY B N 1
ATOM 2345 C CA . GLY B 1 116 ? -0.154 5.914 11.297 1 92.62 116 GLY B CA 1
ATOM 2346 C C . GLY B 1 116 ? -1.426 6.062 12.117 1 92.62 116 GLY B C 1
ATOM 2347 O O . GLY B 1 116 ? -2.529 6.035 11.562 1 92.62 116 GLY B O 1
ATOM 2348 N N . GLN B 1 117 ? -1.316 6.223 13.422 1 92.06 117 GLN B N 1
ATOM 2349 C CA . GLN B 1 117 ? -2.486 6.348 14.289 1 92.06 117 GLN B CA 1
ATOM 2350 C C . GLN B 1 117 ? -3.225 7.656 14.023 1 92.06 117 GLN B C 1
ATOM 2352 O O . GLN B 1 117 ? -4.457 7.68 13.969 1 92.06 117 GLN B O 1
ATOM 2357 N N . THR B 1 118 ? -2.465 8.742 13.938 1 94.5 118 THR B N 1
ATOM 2358 C CA . THR B 1 118 ? -3.057 10.047 13.648 1 94.5 118 THR B CA 1
ATOM 2359 C C . THR B 1 118 ? -3.77 10.023 12.297 1 94.5 118 THR B C 1
ATOM 2361 O O . THR B 1 118 ? -4.906 10.492 12.18 1 94.5 118 THR B O 1
ATOM 2364 N N . ASN B 1 119 ? -3.098 9.461 11.305 1 94.38 119 ASN B N 1
ATOM 2365 C CA . ASN B 1 119 ? -3.707 9.32 9.984 1 94.38 119 ASN B CA 1
ATOM 2366 C C . ASN B 1 119 ? -5.027 8.562 10.055 1 94.38 119 ASN B C 1
ATOM 2368 O O . ASN B 1 119 ? -6.031 9 9.484 1 94.38 119 ASN B O 1
ATOM 2372 N N . ALA B 1 120 ? -5.004 7.43 10.758 1 92.88 120 ALA B N 1
ATOM 2373 C CA . ALA B 1 120 ? -6.184 6.578 1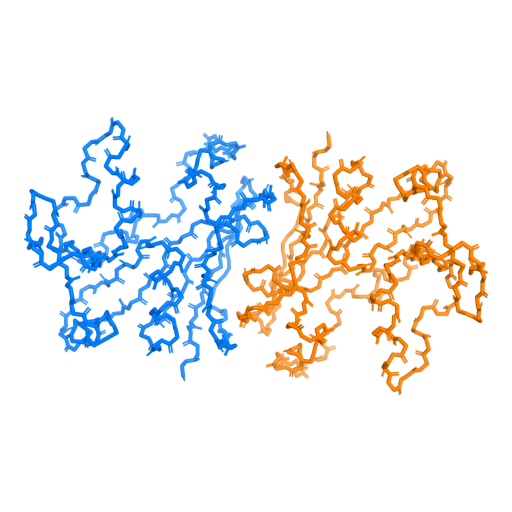0.859 1 92.88 120 ALA B CA 1
ATOM 2374 C C . ALA B 1 120 ? -7.336 7.309 11.539 1 92.88 120 ALA B C 1
ATOM 2376 O O . ALA B 1 120 ? -8.477 7.262 11.07 1 92.88 120 ALA B O 1
ATOM 2377 N N . LEU B 1 121 ? -7.023 7.922 12.617 1 92.31 121 LEU B N 1
ATOM 2378 C CA . LEU B 1 121 ? -8.016 8.648 13.391 1 92.31 121 LEU B CA 1
ATOM 2379 C C . LEU B 1 121 ? -8.672 9.742 12.555 1 92.31 121 LEU B C 1
ATOM 2381 O O . LEU B 1 121 ? -9.898 9.852 12.508 1 92.31 121 LEU B O 1
ATOM 2385 N N . LEU B 1 122 ? -7.879 10.547 11.906 1 94.5 122 LEU B N 1
ATOM 2386 C CA . LEU B 1 122 ? -8.398 11.672 11.141 1 94.5 122 LEU B CA 1
ATOM 2387 C C . LEU B 1 122 ? -9.141 11.195 9.898 1 94.5 122 LEU B C 1
ATOM 2389 O O . LEU B 1 122 ? -10.117 11.82 9.469 1 94.5 122 LEU B O 1
ATOM 2393 N N . LEU B 1 123 ? -8.648 10.133 9.258 1 93.25 123 LEU B N 1
ATOM 2394 C CA . LEU B 1 123 ? -9.367 9.547 8.133 1 93.25 123 LEU B CA 1
ATOM 2395 C C . LEU B 1 123 ? -10.742 9.047 8.555 1 93.25 123 LEU B C 1
ATOM 2397 O O . LEU B 1 123 ? -11.742 9.328 7.895 1 93.25 123 LEU B O 1
ATOM 2401 N N . SER B 1 124 ? -10.781 8.344 9.672 1 90.44 124 SER B N 1
ATOM 2402 C CA . SER B 1 124 ? -12.031 7.793 10.188 1 90.44 124 SER B CA 1
ATOM 2403 C C . SER B 1 124 ? -13.016 8.906 10.555 1 90.44 124 SER B C 1
ATOM 2405 O O . SER B 1 124 ? -14.227 8.719 10.461 1 90.44 124 SER B O 1
ATOM 2407 N N . GLY B 1 125 ? -12.477 9.977 10.961 1 92.38 125 GLY B N 1
ATOM 2408 C CA . GLY B 1 125 ? -13.289 11.125 11.336 1 92.38 125 GLY B CA 1
ATOM 2409 C C . GLY B 1 125 ? -13.789 11.914 10.141 1 92.38 125 GLY B C 1
ATOM 2410 O O . GLY B 1 125 ? -14.586 12.844 10.289 1 92.38 125 GLY B O 1
ATOM 2411 N N . GLY B 1 126 ? -13.305 11.633 8.961 1 93.19 126 GLY B N 1
ATOM 2412 C CA . GLY B 1 126 ? -13.773 12.258 7.738 1 93.19 126 GLY B CA 1
ATOM 2413 C C . GLY B 1 126 ? -13.203 13.641 7.516 1 93.19 126 GLY B C 1
ATOM 2414 O O . GLY B 1 126 ? -13.812 14.477 6.848 1 93.19 126 GLY B O 1
ATOM 2415 N N . VAL B 1 127 ? -12.023 13.914 8.086 1 95.56 127 VAL B N 1
ATOM 2416 C CA . VAL B 1 127 ? -11.539 15.289 8.023 1 95.56 127 VAL B CA 1
ATOM 2417 C C . VAL B 1 127 ? -10.375 15.375 7.043 1 95.56 127 VAL B C 1
ATOM 2419 O O . VAL B 1 127 ? -9.961 16.469 6.66 1 95.56 127 VAL B O 1
ATOM 2422 N N . ILE B 1 128 ? -9.797 14.305 6.562 1 96.38 128 ILE B N 1
ATOM 2423 C CA . ILE B 1 128 ? -8.766 14.344 5.531 1 96.38 128 ILE B CA 1
ATOM 2424 C C . ILE B 1 128 ? -9.414 14.516 4.16 1 96.38 128 ILE B C 1
ATOM 2426 O O . ILE B 1 128 ? -10.266 13.711 3.764 1 96.38 128 ILE B O 1
ATOM 2430 N N . ASP B 1 129 ? -8.992 15.531 3.424 1 97.44 129 ASP B N 1
ATOM 2431 C CA . ASP B 1 129 ? -9.586 15.82 2.123 1 97.44 129 ASP B CA 1
ATOM 2432 C C . ASP B 1 129 ? -8.836 15.109 1.001 1 97.44 129 ASP B C 1
ATOM 2434 O O . ASP B 1 129 ? -9.453 14.594 0.064 1 97.44 129 ASP B O 1
ATOM 2438 N N . GLU B 1 130 ? -7.527 15.109 1.062 1 98.06 130 GLU B N 1
ATOM 2439 C CA . GLU B 1 130 ? -6.703 14.57 -0.013 1 98.06 130 GLU B CA 1
ATOM 2440 C C . GLU B 1 130 ? -5.531 13.766 0.542 1 98.06 130 GLU B C 1
ATOM 2442 O O . GLU B 1 130 ? -5.051 14.039 1.645 1 98.06 130 GLU B O 1
ATOM 2447 N N . LEU B 1 131 ? -5.152 12.789 -0.215 1 97.69 131 LEU B N 1
ATOM 2448 C CA . LEU B 1 131 ? -3.959 11.984 0.03 1 97.69 131 LEU B CA 1
ATOM 2449 C C . LEU B 1 131 ? -2.971 12.117 -1.123 1 97.69 131 LEU B C 1
ATOM 2451 O O . LEU B 1 131 ? -3.318 11.859 -2.277 1 97.69 131 LEU B O 1
ATOM 2455 N N . LYS B 1 132 ? -1.87 12.594 -0.859 1 98.38 132 LYS B N 1
ATOM 2456 C CA . LYS B 1 132 ? -0.729 12.516 -1.766 1 98.38 132 LYS B CA 1
ATOM 2457 C C . LYS B 1 132 ? 0.274 11.469 -1.292 1 98.38 132 LYS B C 1
ATOM 2459 O O . LYS B 1 132 ? 1.072 11.727 -0.39 1 98.38 132 LYS B O 1
ATOM 2464 N N . VAL B 1 133 ? 0.225 10.352 -1.935 1 98.31 133 VAL B N 1
ATOM 2465 C CA . VAL B 1 133 ? 1.005 9.195 -1.505 1 98.31 133 VAL B CA 1
ATOM 2466 C C . VAL B 1 133 ? 2.135 8.93 -2.498 1 98.31 133 VAL B C 1
ATOM 2468 O O . VAL B 1 133 ? 1.91 8.914 -3.711 1 98.31 133 VAL B O 1
ATOM 2471 N N . PHE B 1 134 ? 3.285 8.805 -1.98 1 98.56 134 PHE B N 1
ATOM 2472 C CA . PHE B 1 134 ? 4.453 8.453 -2.775 1 98.56 134 PHE B CA 1
ATOM 2473 C C . PHE B 1 134 ? 4.828 6.988 -2.559 1 98.56 134 PHE B C 1
ATOM 2475 O O . PHE B 1 134 ? 5.438 6.645 -1.544 1 98.56 134 PHE B O 1
ATOM 2482 N N . MET B 1 135 ? 4.41 6.16 -3.52 1 98.31 135 MET B N 1
ATOM 2483 C CA . MET B 1 135 ? 4.676 4.723 -3.48 1 98.31 135 MET B CA 1
ATOM 2484 C C . MET B 1 135 ? 6.141 4.434 -3.797 1 98.31 135 MET B C 1
ATOM 2486 O O . MET B 1 135 ? 6.57 4.566 -4.941 1 98.31 135 MET B O 1
ATOM 2490 N N . MET B 1 136 ? 6.922 4.051 -2.768 1 97.81 136 MET B N 1
ATOM 2491 C CA . MET B 1 136 ? 8.336 3.717 -2.93 1 97.81 136 MET B CA 1
ATOM 2492 C C . MET B 1 136 ? 8.5 2.283 -3.422 1 97.81 136 MET B C 1
ATOM 2494 O O . MET B 1 136 ? 7.773 1.387 -2.996 1 97.81 136 MET B O 1
ATOM 2498 N N . PRO B 1 137 ? 9.398 2.076 -4.316 1 97.25 137 PRO B N 1
ATOM 2499 C CA . PRO B 1 137 ? 9.609 0.726 -4.848 1 97.25 137 PRO B CA 1
ATOM 2500 C C . PRO B 1 137 ? 10.359 -0.184 -3.879 1 97.25 137 PRO B C 1
ATOM 2502 O O . PRO B 1 137 ? 11.461 -0.643 -4.184 1 97.25 137 PRO B O 1
ATOM 2505 N N . ILE B 1 138 ? 9.727 -0.47 -2.793 1 95.69 138 ILE B N 1
ATOM 2506 C CA . ILE B 1 138 ? 10.305 -1.277 -1.727 1 95.69 138 ILE B CA 1
ATOM 2507 C C . ILE B 1 138 ? 9.195 -1.966 -0.937 1 95.69 138 ILE B C 1
ATOM 2509 O O . ILE B 1 138 ? 8.062 -1.48 -0.894 1 95.69 138 ILE B O 1
ATOM 2513 N N . ILE B 1 139 ? 9.492 -3.084 -0.401 1 94.38 139 ILE B N 1
ATOM 2514 C CA . ILE B 1 139 ? 8.633 -3.787 0.54 1 94.38 139 ILE B CA 1
ATOM 2515 C C . ILE B 1 139 ? 9.281 -3.803 1.923 1 94.38 139 ILE B C 1
ATOM 2517 O O . ILE B 1 139 ? 10.461 -4.117 2.057 1 94.38 139 ILE B O 1
ATOM 2521 N N . ILE B 1 140 ? 8.562 -3.336 2.912 1 90.25 140 ILE B N 1
ATOM 2522 C CA . ILE B 1 140 ? 9.047 -3.295 4.285 1 90.25 140 ILE B CA 1
ATOM 2523 C C . ILE B 1 140 ? 8.328 -4.355 5.121 1 90.25 140 ILE B C 1
ATOM 2525 O O . ILE B 1 140 ? 7.098 -4.367 5.195 1 90.25 140 ILE B O 1
ATOM 2529 N N . ASP B 1 141 ? 9.109 -5.188 5.672 1 77.5 141 ASP B N 1
ATOM 2530 C CA . ASP B 1 141 ? 8.602 -6.215 6.574 1 77.5 141 ASP B CA 1
ATOM 2531 C C . ASP B 1 141 ? 8.25 -5.625 7.934 1 77.5 141 ASP B C 1
ATOM 2533 O O . ASP B 1 141 ? 8.938 -4.73 8.43 1 77.5 141 ASP B O 1
ATOM 2537 N N . ASP B 1 142 ? 7.188 -6.004 8.508 1 81.12 142 ASP B N 1
ATOM 2538 C CA . ASP B 1 142 ? 6.805 -5.66 9.875 1 81.12 142 ASP B CA 1
ATOM 2539 C C . ASP B 1 142 ? 6.984 -4.168 10.133 1 81.12 142 ASP B C 1
ATOM 2541 O O . ASP B 1 142 ? 7.895 -3.764 10.859 1 81.12 142 ASP B O 1
ATOM 2545 N N . GLY B 1 143 ? 6.301 -3.32 9.578 1 88.75 143 GLY B N 1
ATOM 2546 C CA . GLY B 1 143 ? 6.391 -1.879 9.75 1 88.75 143 GLY B CA 1
ATOM 2547 C C . GLY B 1 143 ? 5.094 -1.25 10.219 1 88.75 143 GLY B C 1
ATOM 2548 O O . GLY B 1 143 ? 4.164 -1.956 10.617 1 88.75 143 GLY B O 1
ATOM 2549 N N . ILE B 1 144 ? 5.191 0.011 10.359 1 90.81 144 ILE B N 1
ATOM 2550 C CA . ILE B 1 144 ? 4.039 0.792 10.781 1 90.81 144 ILE B CA 1
ATOM 2551 C C . ILE B 1 144 ? 3.152 1.106 9.578 1 90.81 144 ILE B C 1
ATOM 2553 O O . ILE B 1 144 ? 3.631 1.63 8.57 1 90.81 144 ILE B O 1
ATOM 2557 N N . GLU B 1 145 ? 1.879 0.769 9.695 1 92.56 145 GLU B N 1
ATOM 2558 C CA . GLU B 1 145 ? 0.923 0.97 8.609 1 92.56 145 GLU B CA 1
ATOM 2559 C C . GLU B 1 145 ? 0.572 2.445 8.445 1 92.56 145 GLU B C 1
ATOM 2561 O O . GLU B 1 145 ? 0.543 3.191 9.43 1 92.56 145 GLU B O 1
ATOM 2566 N N . ILE B 1 146 ? 0.262 2.855 7.227 1 93.38 146 ILE B N 1
ATOM 2567 C CA . ILE B 1 146 ? -0.133 4.23 6.945 1 93.38 146 ILE B CA 1
ATOM 2568 C C . ILE B 1 146 ? -1.405 4.57 7.719 1 93.38 146 ILE B C 1
ATOM 2570 O O . ILE B 1 146 ? -1.583 5.707 8.164 1 93.38 146 ILE B O 1
ATOM 2574 N N . PHE B 1 147 ? -2.307 3.596 7.891 1 90.88 147 PHE B N 1
ATOM 2575 C CA . PHE B 1 147 ? -3.529 3.756 8.672 1 90.88 147 PHE B CA 1
ATOM 2576 C C . PHE B 1 147 ? -3.662 2.645 9.703 1 90.88 147 PHE B C 1
ATOM 2578 O O . PHE B 1 147 ? -4.129 1.547 9.391 1 90.88 147 PHE B O 1
ATOM 2585 N N . SER B 1 148 ? -3.236 2.926 10.906 1 79.88 148 SER B N 1
ATOM 2586 C CA . SER B 1 148 ? -3.248 1.92 11.969 1 79.88 148 SER B CA 1
ATOM 2587 C C . SER B 1 148 ? -4.605 1.864 12.664 1 79.88 148 SER B C 1
ATOM 2589 O O . SER B 1 148 ? -5.133 2.893 13.086 1 79.88 148 SER B O 1
ATOM 2591 N N . GLN B 1 149 ? -5.312 0.728 12.664 1 65.56 149 GLN B N 1
ATOM 2592 C CA . GLN B 1 149 ? -6.504 0.469 13.461 1 65.56 149 GLN B CA 1
ATOM 2593 C C . GLN B 1 149 ? -7.719 1.204 12.898 1 65.56 149 GLN B C 1
ATOM 2595 O O . GLN B 1 149 ? -8.57 1.672 13.656 1 65.56 149 GLN B O 1
ATOM 2600 N N . ASN B 1 150 ? -7.789 1.453 11.648 1 59.34 150 ASN B N 1
ATOM 2601 C CA . ASN B 1 150 ? -8.961 2.164 11.141 1 59.34 150 ASN B CA 1
ATOM 2602 C C . ASN B 1 150 ? -10.133 1.216 10.914 1 59.34 150 ASN B C 1
ATOM 2604 O O . ASN B 1 150 ? -9.938 0.034 10.625 1 59.34 150 ASN B O 1
ATOM 2608 N N . GLN B 1 151 ? -11.273 1.691 11.312 1 59.53 151 GLN B N 1
ATOM 2609 C CA . GLN B 1 151 ? -12.453 0.828 11.32 1 59.53 151 GLN B CA 1
ATOM 2610 C C . GLN B 1 151 ? -13.266 1.008 10.039 1 59.53 151 GLN B C 1
ATOM 2612 O O . GLN B 1 151 ? -14.375 0.477 9.93 1 59.53 151 GLN B O 1
ATOM 2617 N N . THR B 1 152 ? -12.758 1.783 9.039 1 64.56 152 THR B N 1
ATOM 2618 C CA . THR B 1 152 ? -13.727 1.911 7.957 1 64.56 152 THR B CA 1
ATOM 2619 C C . THR B 1 152 ? -13.047 1.804 6.598 1 64.56 152 THR B C 1
ATOM 2621 O O . THR B 1 152 ? -11.852 2.105 6.469 1 64.56 152 THR B O 1
ATOM 2624 N N . ILE B 1 153 ? -13.789 1.221 5.695 1 72.44 153 ILE B N 1
ATOM 2625 C CA . ILE B 1 153 ? -13.398 1.238 4.289 1 72.44 153 ILE B CA 1
ATOM 2626 C C . ILE B 1 153 ? -13.664 2.619 3.697 1 72.44 153 ILE B C 1
ATOM 2628 O O . ILE B 1 153 ? -14.758 3.174 3.867 1 72.44 153 ILE B O 1
ATOM 2632 N N . SER B 1 154 ? -12.672 3.207 3.141 1 86.12 154 SER B N 1
ATOM 2633 C CA . SER B 1 154 ? -12.805 4.516 2.506 1 86.12 154 SER B CA 1
ATOM 2634 C C . SER B 1 154 ? -12.547 4.43 1.005 1 86.12 154 SER B C 1
ATOM 2636 O O . SER B 1 154 ? -11.547 3.857 0.574 1 86.12 154 SER B O 1
ATOM 2638 N N . SER B 1 155 ? -13.5 4.988 0.239 1 92.88 155 SER B N 1
ATOM 2639 C CA . SER B 1 155 ? -13.312 5.086 -1.205 1 92.88 155 SER B CA 1
ATOM 2640 C C . SER B 1 155 ? -12.477 6.309 -1.569 1 92.88 155 SER B C 1
ATOM 2642 O O . SER B 1 155 ? -12.578 7.355 -0.926 1 92.88 155 SER B O 1
ATOM 2644 N N . LEU B 1 156 ? -11.672 6.141 -2.578 1 96.81 156 LEU B N 1
ATOM 2645 C CA . LEU B 1 156 ? -10.797 7.203 -3.064 1 96.81 156 LEU B CA 1
ATOM 2646 C C . LEU B 1 156 ? -11.078 7.504 -4.535 1 96.81 156 LEU B C 1
ATOM 2648 O O . LEU B 1 156 ? -11.555 6.641 -5.27 1 96.81 156 LEU B O 1
ATOM 2652 N N . GLU B 1 157 ? -10.93 8.719 -4.883 1 97.44 157 GLU B N 1
ATOM 2653 C CA . GLU B 1 157 ? -10.898 9.133 -6.285 1 97.44 157 GLU B CA 1
ATOM 2654 C C . GLU B 1 157 ? -9.5 9.562 -6.707 1 97.44 157 GLU B C 1
ATOM 2656 O O . GLU B 1 157 ? -8.938 10.5 -6.145 1 97.44 157 GLU B O 1
ATOM 2661 N N . LEU B 1 158 ? -8.906 8.891 -7.664 1 98.38 158 LEU B N 1
ATOM 2662 C CA . LEU B 1 158 ? -7.586 9.266 -8.164 1 98.38 158 LEU B CA 1
ATOM 2663 C C . LEU B 1 158 ? -7.656 10.562 -8.961 1 98.38 158 LEU B C 1
ATOM 2665 O O . LEU B 1 158 ? -8.336 10.625 -9.992 1 98.38 158 LEU B O 1
ATOM 2669 N N . LEU B 1 159 ? -6.98 11.547 -8.523 1 98.31 159 LEU B N 1
ATOM 2670 C CA . LEU B 1 159 ? -6.953 12.844 -9.203 1 98.31 159 LEU B CA 1
ATOM 2671 C C . LEU B 1 159 ? -5.801 12.914 -10.195 1 98.31 159 LEU B C 1
ATOM 2673 O O . LEU B 1 159 ? -5.93 13.516 -11.266 1 98.31 159 LEU B O 1
ATOM 2677 N N . ASP B 1 160 ? -4.73 12.328 -9.836 1 97.88 160 ASP B N 1
ATOM 2678 C CA . ASP B 1 160 ? -3.52 12.367 -10.648 1 97.88 160 ASP B CA 1
ATOM 2679 C C . ASP B 1 160 ? -2.555 11.25 -10.25 1 97.88 160 ASP B C 1
ATOM 2681 O O . ASP B 1 160 ? -2.613 10.75 -9.125 1 97.88 160 ASP B O 1
ATOM 2685 N N . SER B 1 161 ? -1.734 10.844 -11.211 1 98.31 161 SER B N 1
ATOM 2686 C CA . SER B 1 161 ? -0.646 9.898 -10.984 1 98.31 161 SER B CA 1
ATOM 2687 C C . SER B 1 161 ? 0.601 10.297 -11.766 1 98.31 161 SER B C 1
ATOM 2689 O O . SER B 1 161 ? 0.51 10.688 -12.93 1 98.31 161 SER B O 1
ATOM 2691 N N . LYS B 1 162 ? 1.715 10.25 -11.109 1 97.75 162 LYS B N 1
ATOM 2692 C CA . LYS B 1 162 ? 2.988 10.602 -11.727 1 97.75 162 LYS B CA 1
ATOM 2693 C C . LYS B 1 162 ? 4.062 9.57 -11.398 1 97.75 162 LYS B C 1
ATOM 2695 O O . LYS B 1 162 ? 4.199 9.156 -10.242 1 97.75 162 LYS B O 1
ATOM 2700 N N . THR B 1 163 ? 4.793 9.109 -12.469 1 97.94 163 THR B N 1
ATOM 2701 C CA . THR B 1 163 ? 5.914 8.195 -12.281 1 97.94 163 THR B CA 1
ATOM 2702 C C . THR B 1 163 ? 7.242 8.93 -12.422 1 97.94 163 THR B C 1
ATOM 2704 O O . THR B 1 163 ? 7.445 9.68 -13.383 1 97.94 163 THR B O 1
ATOM 2707 N N . TYR B 1 164 ? 8.07 8.766 -11.453 1 97.69 164 TYR B N 1
ATOM 2708 C CA . TYR B 1 164 ? 9.391 9.383 -11.484 1 97.69 164 TYR B CA 1
ATOM 2709 C C . TYR B 1 164 ? 10.438 8.398 -12.016 1 97.69 164 TYR B C 1
ATOM 2711 O O . TYR B 1 164 ? 10.219 7.188 -12 1 97.69 164 TYR B O 1
ATOM 2719 N N . SER B 1 165 ? 11.562 8.906 -12.398 1 95.19 165 SER B N 1
ATOM 2720 C CA . SER B 1 165 ? 12.586 8.133 -13.094 1 95.19 165 SER B CA 1
ATOM 2721 C C . SER B 1 165 ? 13.203 7.086 -12.172 1 95.19 165 SER B C 1
ATOM 2723 O O . SER B 1 165 ? 13.773 6.098 -12.641 1 95.19 165 SER B O 1
ATOM 2725 N N . ASN B 1 166 ? 13.141 7.258 -10.898 1 96 166 ASN B N 1
ATOM 2726 C CA . ASN B 1 166 ? 13.766 6.32 -9.969 1 96 166 ASN B CA 1
ATOM 2727 C C . ASN B 1 166 ? 12.766 5.281 -9.469 1 96 166 ASN B C 1
ATOM 2729 O O . ASN B 1 166 ? 13.039 4.57 -8.492 1 96 166 ASN B O 1
ATOM 2733 N N . GLY B 1 167 ? 11.578 5.242 -10 1 96.81 167 GLY B N 1
ATOM 2734 C CA . GLY B 1 167 ? 10.633 4.18 -9.703 1 96.81 167 GLY B CA 1
ATOM 2735 C C . GLY B 1 167 ? 9.586 4.586 -8.672 1 96.81 167 GLY B C 1
ATOM 2736 O O . GLY B 1 167 ? 8.695 3.805 -8.352 1 96.81 167 GLY B O 1
ATOM 2737 N N . VAL B 1 168 ? 9.68 5.785 -8.141 1 98.25 168 VAL B N 1
ATOM 2738 C CA . VAL B 1 168 ? 8.664 6.305 -7.238 1 98.25 168 VAL B CA 1
ATOM 2739 C C . VAL B 1 168 ? 7.41 6.676 -8.031 1 98.25 168 VAL B C 1
ATOM 2741 O O . VAL B 1 168 ? 7.504 7.262 -9.109 1 98.25 168 VAL B O 1
ATOM 2744 N N . VAL B 1 169 ? 6.25 6.312 -7.535 1 98.62 169 VAL B N 1
ATOM 2745 C CA . VAL B 1 169 ? 4.984 6.676 -8.164 1 98.62 169 VAL B CA 1
ATOM 2746 C C . VAL B 1 169 ? 4.148 7.508 -7.195 1 98.62 169 VAL B C 1
ATOM 2748 O O . VAL B 1 169 ? 3.854 7.07 -6.082 1 98.62 169 VAL B O 1
ATOM 2751 N N . GLU B 1 170 ? 3.867 8.719 -7.582 1 98.69 170 GLU B N 1
ATOM 2752 C CA . GLU B 1 170 ? 2.982 9.586 -6.816 1 98.69 170 GLU B CA 1
ATOM 2753 C C . GLU B 1 170 ? 1.518 9.312 -7.145 1 98.69 170 GLU B C 1
ATOM 2755 O O . GLU B 1 170 ? 1.134 9.281 -8.312 1 98.69 170 GLU B O 1
ATOM 2760 N N . LEU B 1 171 ? 0.732 9.031 -6.148 1 98.69 171 LEU B N 1
ATOM 2761 C CA . LEU B 1 171 ? -0.715 8.883 -6.254 1 98.69 171 LEU B CA 1
ATOM 2762 C C . LEU B 1 171 ? -1.435 9.984 -5.48 1 98.69 171 LEU B C 1
ATOM 2764 O O . LEU B 1 171 ? -1.272 10.094 -4.262 1 98.69 171 LEU B O 1
ATOM 2768 N N . HIS B 1 172 ? -2.15 10.836 -6.195 1 98.75 172 HIS B N 1
ATOM 2769 C CA . HIS B 1 172 ? -2.926 11.922 -5.609 1 98.75 172 HIS B CA 1
ATOM 2770 C C . HIS B 1 172 ? -4.414 11.594 -5.598 1 98.75 172 HIS B C 1
ATOM 2772 O O . HIS B 1 172 ? -5.035 11.484 -6.66 1 98.75 172 HIS B O 1
ATOM 2778 N N . TYR B 1 173 ? -4.973 11.469 -4.352 1 98.31 173 TYR B N 1
ATOM 2779 C CA . TYR B 1 173 ? -6.359 11.047 -4.211 1 98.31 173 TYR B CA 1
ATOM 2780 C C . TYR B 1 173 ? -7.191 12.125 -3.52 1 98.31 173 TYR B C 1
ATOM 2782 O O . TYR B 1 173 ? -6.691 12.828 -2.641 1 98.31 173 TYR B O 1
ATOM 2790 N N . ARG B 1 174 ? -8.445 12.234 -3.918 1 98.12 174 ARG B N 1
ATOM 2791 C CA . ARG B 1 174 ? -9.477 12.828 -3.074 1 98.12 174 ARG B CA 1
ATOM 2792 C C . ARG B 1 174 ? -10.164 11.766 -2.219 1 98.12 174 ARG B C 1
ATOM 2794 O O . ARG B 1 174 ? -10.508 10.688 -2.713 1 98.12 174 ARG B O 1
ATOM 2801 N N . VAL B 1 175 ? -10.25 12.039 -0.926 1 96 175 VAL B N 1
ATOM 2802 C CA . VAL B 1 175 ? -10.984 11.125 -0.059 1 96 175 VAL B CA 1
ATOM 2803 C C . VAL B 1 175 ? -12.492 11.359 -0.219 1 96 175 VAL B C 1
ATOM 2805 O O . VAL B 1 175 ? -12.969 12.492 -0.091 1 96 175 VAL B O 1
ATOM 2808 N N . LYS B 1 176 ? -13.203 10.203 -0.51 1 90.94 176 LYS B N 1
ATOM 2809 C CA . LYS B 1 176 ? -14.648 10.336 -0.703 1 90.94 176 LYS B CA 1
ATOM 2810 C C . LYS B 1 176 ? -15.398 10.18 0.618 1 90.94 176 LYS B C 1
ATOM 2812 O O . LYS B 1 176 ? -15.328 9.125 1.251 1 90.94 176 LYS B O 1
ATOM 2817 N N . ASN B 1 177 ? -15.57 11.203 1.322 1 72.12 177 ASN B N 1
ATOM 2818 C CA . ASN B 1 177 ? -16.266 11.258 2.6 1 72.12 177 ASN B CA 1
ATOM 2819 C C . ASN B 1 177 ? -17.781 11.172 2.412 1 72.12 177 ASN B C 1
ATOM 2821 O O . ASN B 1 177 ? -18.297 11.57 1.369 1 72.12 177 ASN B O 1
#

Solvent-accessible surface area (backbone atoms only — not comparable to full-atom values): 18745 Å² total; per-residue (Å²): 106,28,48,28,33,36,61,45,61,25,25,61,54,12,25,52,23,36,72,82,66,41,59,69,68,60,73,73,54,70,57,91,84,64,74,66,87,60,43,68,68,52,53,72,44,43,43,29,40,36,29,22,51,69,43,49,55,51,57,65,64,41,98,54,76,75,86,63,74,92,44,51,35,39,30,43,42,90,55,77,86,53,53,67,61,99,74,36,37,44,39,62,67,59,66,53,63,53,50,53,58,58,28,69,39,78,69,48,29,33,34,40,68,25,35,24,54,47,41,14,54,32,50,72,61,57,61,47,43,30,37,38,36,33,38,35,46,32,38,60,34,59,41,37,39,50,55,39,88,28,88,53,72,40,50,43,44,58,74,48,74,48,78,46,96,72,34,38,33,38,40,32,29,38,48,59,116,106,29,48,28,33,35,60,44,61,24,25,60,57,12,26,51,23,35,74,83,67,40,59,68,70,60,73,73,54,70,57,91,85,64,75,66,87,58,44,68,68,53,54,72,44,44,42,31,41,37,29,22,51,72,43,49,56,52,58,64,63,40,98,54,75,74,86,63,74,95,43,50,33,39,30,44,44,88,54,78,86,53,53,66,62,100,75,36,37,42,40,62,66,61,66,55,62,53,50,55,56,58,28,70,40,81,68,46,30,33,34,40,68,26,33,24,53,48,41,13,53,34,49,70,61,58,60,47,43,29,38,39,37,33,37,35,48,32,38,66,33,65,39,36,39,52,48,41,83,24,90,54,73,40,50,42,43,58,74,47,75,48,78,46,96,72,35,37,34,38,41,32,29,38,49,60,115

Radius of gyration: 21.74 Å; Cα contacts (8 Å, |Δi|>4): 751; chains: 2; bounding box: 41×67×53 Å

Nearest PDB structures (foldseek):
  3jtw-assembly1_A-2  TM=9.081E-01  e=6.497E-17  Pediococcus pentosaceus ATCC 25745
  3ky8-assembly1_B  TM=8.941E-01  e=1.848E-16  Shewanella loihica PV-4
  2gd9-assembly1_A  TM=7.969E-01  e=7.401E-15  Bacillus subtilis
  1d1g-assembly1_B  TM=8.212E-01  e=1.751E-14  Thermotoga maritima
  8jsv-assembly5_J  TM=8.109E-01  e=5.633E-14  Leptospira interrogans serovar Pomona

Foldseek 3Di:
DAAEEEAAEAEPVFFRWAQVRHNVVVVVQDDPVPDPVCCVVQLVQEQEEEEEPVVVVRQVPPPDPNPNPRHAYEYEDCDPVAADDPGYGYDNDQPQVVLVVVRPDDGGHYYYHDDQDSQQSNVLSVRHFKYWYKHGHDDHDHHGGRHPPHDDDWDWDFPDWDADPSGIIITMITTDD/DAAEEEAAEAEPVFFRFAQVRHNVVVVVQDDPVPDPVCVVVQLVQEQEEEEEPVVVVRQVPPPDPNPNPRHAYEYEDCDPVAADDPGYGYDNDQPQVVLVVVRVDDGGHYYYHDDQDSQQSNVLSVRHFKYWYKHGHDDHPHHHGRHPPHDDDWDWDFPDWDADPSGIIITMITTDD

Sequence (354 aa):
MRKVVSYIAISLNGKIADSNSSVGWLEKIPNPKRLDYGYSEFYDKVEITIQGNTTYDQVLGFDTEFPYKGKDNYVFTRRKDLKKDENVNYINEDPIDFVKGLKKDPGGIIWVIGGGQTNALLLSGGVIDELKVFMMPIIIDDGIEIFSQNQTISSLELLDSKTYSNGVVELHYRVKNMRKVVSYIAISLNGKIADSNSSVGWLEKIPNPKRLDYGYSEFYDKVEITIQGNTTYDQVLGFDTEFPYKGKDNYVFTRRKDLKKDENVNYINEDPIDFVKGLKKDPGGIIWVIGGGQTNALLLSGGVIDELKVFMMPIIIDDGIEIFSQNQTISSLELLDSKTYSNGVVELHYRVKN

pLDDT: mean 93.68, std 6.81, range [59.06, 98.81]

InterPro domains:
  IPR002734 Bacterial bifunctional deaminase-reductase, C-terminal [PF01872] (79-169)
  IPR024072 Dihydrofolate reductase-like domain superfamily [G3DSA:3.40.430.10] (4-175)
  IPR024072 Dihydrofolate reductase-like domain superfamily [SSF53597] (1-176)
  IPR050765 Riboflavin Biosynthesis HTP Reductase [PTHR38011] (2-176)

Secondary structure (DSSP, 8-state):
-PPEEEEEEE-TTSEEEETTS--GGGGGS--TT---TTHHHHHHHEEEEEEEHHHHHHHHHSSS--TTTTSEEEEE-S-TT--B-SS-EEE-S-HHHHHHHHHTS--SEEEEEE-HHHHHHHHHTT---EEEEEE-SEE-SSEEESSTT----EEEEEEEEEE-TTS-EEEEEEE--/-PPEEEEEEE-TTSEEE-TTS--GGGGGS--TT---TTHHHHHHHEEEEEEEHHHHHHHHHSSS--TTTTSEEEEE-S-TT--B-SS-EEE-S-HHHHHHHHHTS--SEEEEEE-HHHHHHHHHTT---EEEEEE-SEE-SS-EESSTT----EEEEEEEEEE-TTS-EEEEEEE--

Organism: NCBI:txid2715131